Protein AF-A0A0H2R3A0-F1 (afdb_monomer)

InterPro domains:
  IPR054722 Retrovirus-related Pol polyprotein from transposon TNT 1-94-like, beta-barrel domain [PF22936] (223-299)

Foldseek 3Di:
DDPVLCVQCPPPPDPVVSVVSVCVVPQVLFLLQLLVLVCLLVVDDDDPPDDPVVSVVSNVVSVVSNVSSHDPPDDPVNVVQSVLLSVVLVVDDCVVCVVVSVVQSPDRDRGPVVVVVSVVVVVVVPFDQAPPPRHGDDHVVPDPVNVVVVVVVVVVVVVVVVVVVVPPDDDDDDDDDDDDDDDDDDDDDDDDDDDDDDPDDVDFDDPPQLPAPPDPDPLDLDEDEDQSGPFKEDQDQVQFPAFDQDPVRDTGGDAFWGKGWDFDQDPVRDTDDIDIRGTYGHDNSGSYIYDHPNCCVPPVVDDWDDDPPDIDD

Organism: NCBI:txid27342

pLDDT: mean 72.5, std 18.59, range [26.56, 98.06]

Nearest PDB structures (foldseek):
  6def-assembly3_C  TM=5.387E-01  e=7.368E+00  Thermochaetoides thermophila DSM 1495

Solvent-accessible surface area (backbone atoms only — not comparable to full-atom values): 19379 Å² total; per-residue (Å²): 134,60,82,82,54,52,75,81,47,65,89,60,86,47,72,63,62,44,48,55,51,50,44,59,72,73,55,62,59,36,50,45,50,33,51,52,30,48,51,54,47,75,62,65,71,89,58,93,92,56,53,73,68,57,50,52,53,52,51,53,53,30,50,52,49,33,59,68,25,46,58,96,84,69,47,72,68,54,51,54,35,45,52,51,41,50,50,53,58,64,69,46,55,62,91,84,34,46,70,58,47,52,56,60,52,68,39,82,70,73,45,50,66,63,49,51,54,49,50,53,51,50,56,61,71,66,48,54,58,10,86,81,75,73,46,67,84,41,52,53,92,72,31,64,71,54,54,53,51,50,52,51,49,54,52,53,52,53,52,55,55,53,58,57,68,69,74,71,81,80,85,86,89,90,87,90,82,83,90,84,83,88,79,83,88,78,91,79,90,78,87,83,87,82,89,77,93,68,86,78,70,88,74,83,53,72,72,80,52,66,58,79,69,100,58,97,64,77,74,55,95,57,67,43,82,28,75,72,23,69,47,32,35,31,43,62,64,89,52,42,73,49,72,44,72,44,97,87,70,47,72,47,54,70,82,52,62,37,38,31,76,43,71,47,69,39,99,85,73,44,77,45,76,75,42,74,47,72,61,25,33,61,38,76,82,41,59,50,27,36,34,20,48,44,33,37,43,72,74,67,73,43,70,75,47,79,54,96,94,48,76,48,109

Mean predicted aligned error: 21.19 Å

Secondary structure (DSSP, 8-state):
--TTTHHHHTT---HHHHHHHHHHHH----HHHHHHHHHHHHT----TT--HHHHHHHHHHHHHHHHHHS-TT--HHHHHHHHHHHHHHHHS-HHHHHHHHHHHHT-S---HHHHHHHHHHHHHHTSPBPTTT--B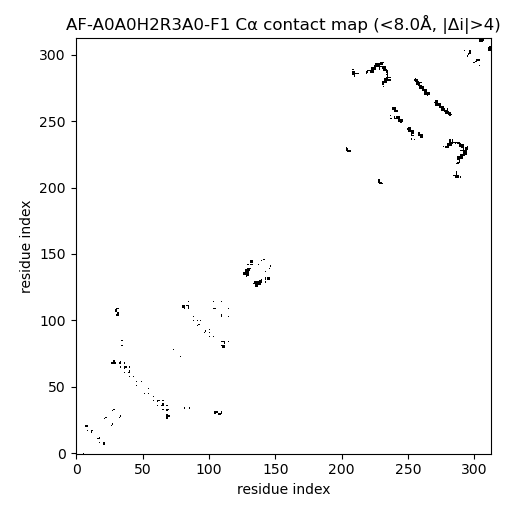SS-GGG-HHHHHHHHHHHHHHHHHHHHHHHS----------------------------------------GGGSPPSS-----S-EEEESS-SS-EES-GGGBS-EEE-TTS-EEE-SSEEEEEE-PBPTTS-B---EEEEEEEE-TT-SSEEEEHHHHHHHT----EEETTEEE-

Sequence (313 aa):
MEQSQRGLVSGMGDPKAVWDTLEAHHEQKVPATCFASYEKLLGIQKRDDESLPALALRVEAALCSVKNACPSSFTLEQLHSDLACMALIRALPAKDYSSFRSLLLMKEEITLAALTDALFLEEQNRKPICAFCDISGHSEANCFKRQSASAQAKAKTAEYAGKKRSRGKGKQKANAAVEASSSSASASSTSDSKPSTTTANRAEFAGHASSPPLSPLPTGSDWIADTGATIHMTPHLHWFRTPIRLADSSIIYSAGVGDVEFEPVRRNGQPGRRLVFQRVLHVPDLCSNLFSVLFLTKNKGFDVHIFGDFMQF

Structure (mmCIF, N/CA/C/O backbone):
data_AF-A0A0H2R3A0-F1
#
_entry.id   AF-A0A0H2R3A0-F1
#
loop_
_atom_site.group_PDB
_atom_site.id
_atom_site.type_symbol
_atom_site.label_atom_id
_atom_site.label_alt_id
_atom_site.label_comp_id
_atom_site.label_asym_id
_atom_site.label_entity_id
_atom_site.label_seq_id
_atom_site.pdbx_PDB_ins_code
_atom_site.Cartn_x
_atom_site.Cartn_y
_atom_site.Cartn_z
_atom_site.occupancy
_atom_site.B_iso_or_equiv
_atom_site.auth_seq_id
_atom_site.auth_comp_id
_atom_site.auth_asym_id
_atom_site.auth_atom_id
_atom_site.pdbx_PDB_model_num
ATOM 1 N N . MET A 1 1 ? 6.086 9.955 -33.485 1.00 51.28 1 MET A N 1
ATOM 2 C CA . MET A 1 1 ? 5.990 10.757 -32.250 1.00 51.28 1 MET A CA 1
ATOM 3 C C . MET A 1 1 ? 4.509 10.955 -31.968 1.00 51.28 1 MET A C 1
ATOM 5 O O . MET A 1 1 ? 3.829 11.540 -32.811 1.00 51.28 1 MET A O 1
ATOM 9 N N . GLU A 1 2 ? 4.000 10.355 -30.891 1.00 48.53 2 GLU A N 1
ATOM 10 C CA . GLU A 1 2 ? 2.578 10.434 -30.522 1.00 48.53 2 GLU A CA 1
ATOM 11 C C . GLU A 1 2 ? 2.161 11.889 -30.245 1.00 48.53 2 GLU A C 1
ATOM 13 O O . GLU A 1 2 ? 2.976 12.718 -29.837 1.00 48.53 2 GLU A O 1
ATOM 18 N N . GLN A 1 3 ? 0.886 12.224 -30.474 1.00 54.31 3 GLN A N 1
ATOM 19 C CA . GLN A 1 3 ? 0.352 13.581 -30.267 1.00 54.31 3 GLN A CA 1
ATOM 20 C C . GLN A 1 3 ? 0.514 14.084 -28.820 1.00 54.31 3 GLN A C 1
ATOM 22 O O . GLN A 1 3 ? 0.657 15.287 -28.620 1.00 54.31 3 GLN A O 1
ATOM 27 N N . SER A 1 4 ? 0.567 13.177 -27.839 1.00 55.59 4 SER A N 1
ATOM 28 C CA . SER A 1 4 ? 0.799 13.461 -26.414 1.00 55.59 4 SER A CA 1
ATOM 29 C C . SER A 1 4 ? 2.212 13.973 -26.104 1.00 55.59 4 SER A C 1
ATOM 31 O O . SER A 1 4 ? 2.393 14.732 -25.158 1.00 55.59 4 SER A O 1
ATOM 33 N N . GLN A 1 5 ? 3.213 13.612 -26.914 1.00 58.19 5 GLN A N 1
ATOM 34 C CA . GLN A 1 5 ? 4.624 13.948 -26.679 1.00 58.19 5 GLN A CA 1
ATOM 35 C C . GLN A 1 5 ? 5.033 15.277 -27.327 1.00 58.19 5 GLN A C 1
ATOM 37 O O . GLN A 1 5 ? 6.017 15.888 -26.920 1.00 58.19 5 GLN A O 1
ATOM 42 N N . ARG A 1 6 ? 4.265 15.771 -28.310 1.00 60.72 6 ARG A N 1
ATOM 43 C CA . ARG A 1 6 ? 4.584 17.020 -29.026 1.00 60.72 6 ARG A CA 1
ATOM 44 C C . ARG A 1 6 ? 4.573 18.255 -28.125 1.00 60.72 6 ARG A C 1
ATOM 46 O O . ARG A 1 6 ? 5.328 19.180 -28.390 1.00 60.72 6 ARG A O 1
ATOM 53 N N . GLY A 1 7 ? 3.756 18.265 -27.070 1.00 68.25 7 GLY A N 1
ATOM 54 C CA . GLY A 1 7 ? 3.708 19.371 -26.108 1.00 68.25 7 GLY A CA 1
ATOM 55 C C . GLY A 1 7 ? 4.961 19.485 -25.232 1.00 68.25 7 GLY A C 1
ATOM 56 O O . GLY A 1 7 ? 5.331 20.592 -24.863 1.00 68.25 7 GLY A O 1
ATOM 57 N N . LEU A 1 8 ? 5.637 18.364 -24.951 1.00 60.41 8 LEU A N 1
ATOM 58 C CA . LEU A 1 8 ? 6.814 18.299 -24.071 1.00 60.41 8 LEU A CA 1
ATOM 59 C C . LEU A 1 8 ? 8.097 18.838 -24.714 1.00 60.41 8 LEU A C 1
ATOM 61 O O . LEU A 1 8 ? 8.992 19.281 -24.008 1.00 60.41 8 LEU A O 1
ATOM 65 N N . VAL A 1 9 ? 8.185 18.800 -26.044 1.00 70.50 9 VAL A N 1
ATOM 66 C CA . VAL A 1 9 ? 9.405 19.125 -26.810 1.00 70.50 9 VAL A CA 1
ATOM 67 C C . VAL A 1 9 ? 9.201 20.258 -27.824 1.00 70.50 9 VAL A C 1
ATOM 69 O O . VAL A 1 9 ? 10.089 20.571 -28.618 1.00 70.50 9 VAL A O 1
ATOM 72 N N . SER A 1 10 ? 8.036 20.916 -27.799 1.00 65.88 10 SER A N 1
ATOM 73 C CA . SER A 1 10 ? 7.717 22.027 -28.702 1.00 65.88 10 SER A CA 1
ATOM 74 C C . SER A 1 10 ? 8.591 23.252 -28.413 1.00 65.88 10 SER A C 1
ATOM 76 O O . SER A 1 10 ? 8.549 23.807 -27.320 1.00 65.88 10 SER A O 1
ATOM 78 N N . GLY A 1 11 ? 9.340 23.711 -29.420 1.00 72.06 11 GLY A N 1
ATOM 79 C CA . GLY A 1 11 ? 10.224 24.880 -29.319 1.00 72.06 11 GLY A CA 1
ATOM 80 C C . GLY A 1 11 ? 11.669 24.560 -28.922 1.00 72.06 11 GLY A C 1
ATOM 81 O O . GLY A 1 11 ? 12.489 25.473 -28.843 1.00 72.06 11 GLY A O 1
ATOM 82 N N . MET A 1 12 ? 12.008 23.284 -28.718 1.00 76.50 12 MET A N 1
ATOM 83 C CA . MET A 1 12 ? 13.377 22.850 -28.442 1.00 76.50 12 MET A CA 1
ATOM 84 C C . MET A 1 12 ? 14.126 22.612 -29.760 1.00 76.50 12 MET A C 1
ATOM 86 O O . MET A 1 12 ? 13.790 21.710 -30.523 1.00 76.50 12 MET A O 1
ATOM 90 N N . GLY A 1 13 ? 15.118 23.457 -30.053 1.00 73.88 13 GLY A N 1
ATOM 91 C CA . GLY A 1 13 ? 15.924 23.367 -31.279 1.00 73.88 13 GLY A CA 1
ATOM 92 C C . GLY A 1 13 ? 17.123 22.417 -31.187 1.00 73.88 13 GLY A C 1
ATOM 93 O O . GLY A 1 13 ? 17.680 22.051 -32.217 1.00 73.88 13 GLY A O 1
ATOM 94 N N . ASP A 1 14 ? 17.517 22.022 -29.973 1.00 86.06 14 ASP A N 1
ATOM 95 C CA . ASP A 1 14 ? 18.630 21.101 -29.734 1.00 86.06 14 ASP A CA 1
ATOM 96 C C . ASP A 1 14 ? 18.128 19.645 -29.633 1.00 86.06 14 ASP A C 1
ATOM 98 O O . ASP A 1 14 ? 17.380 19.323 -28.702 1.00 86.06 14 ASP A O 1
ATOM 102 N N . PRO A 1 15 ? 18.543 18.744 -30.548 1.00 83.25 15 PRO A N 1
ATOM 103 C CA . PRO A 1 15 ? 18.174 17.331 -30.509 1.00 83.25 15 PRO A CA 1
ATOM 104 C C . PRO A 1 15 ? 18.568 16.621 -29.211 1.00 83.25 15 PRO A C 1
ATOM 106 O O . PRO A 1 15 ? 17.866 15.699 -28.794 1.00 83.25 15 PRO A O 1
ATOM 109 N N . LYS A 1 16 ? 19.663 17.042 -28.562 1.00 82.38 16 LYS A N 1
ATOM 110 C CA . LYS A 1 16 ? 20.087 16.451 -27.290 1.00 82.38 16 LYS A CA 1
ATOM 111 C C . LYS A 1 16 ? 19.125 16.832 -26.168 1.00 82.38 16 LYS A C 1
ATOM 113 O O . LYS A 1 16 ? 18.613 15.948 -25.496 1.00 82.38 16 LYS A O 1
ATOM 118 N N . ALA A 1 17 ? 18.786 18.113 -26.041 1.00 81.81 17 ALA A N 1
ATOM 119 C CA . ALA A 1 17 ? 17.804 18.571 -25.060 1.00 81.81 17 ALA A CA 1
ATOM 120 C C . ALA A 1 17 ? 16.411 17.929 -25.253 1.00 81.81 17 ALA A C 1
ATOM 122 O O . ALA A 1 17 ? 15.725 17.628 -24.273 1.00 81.81 17 ALA A O 1
ATOM 123 N N . VAL A 1 18 ? 15.998 17.685 -26.504 1.00 84.38 18 VAL A N 1
ATOM 124 C CA . VAL A 1 18 ? 14.769 16.933 -26.826 1.00 84.38 18 VAL A CA 1
ATOM 125 C C . VAL A 1 18 ? 14.840 15.512 -26.268 1.00 84.38 18 VAL A C 1
ATOM 127 O O . VAL A 1 18 ? 13.887 15.052 -25.639 1.00 84.38 18 VAL A O 1
ATOM 130 N N . TRP A 1 19 ? 15.963 14.824 -26.482 1.00 81.31 19 TRP A N 1
ATOM 131 C CA . TRP A 1 19 ? 16.165 13.469 -25.980 1.00 81.31 19 TRP A CA 1
ATOM 132 C C . TRP A 1 19 ? 16.231 13.423 -24.451 1.00 81.31 19 TRP A C 1
ATOM 134 O O . TRP A 1 19 ? 15.501 12.641 -23.854 1.00 81.31 19 TRP A O 1
ATOM 144 N N . ASP A 1 20 ? 16.995 14.317 -23.821 1.00 80.38 20 ASP A N 1
ATOM 145 C CA . ASP A 1 20 ? 17.126 14.399 -22.361 1.00 80.38 20 ASP A CA 1
ATOM 146 C C . ASP A 1 20 ? 15.759 14.643 -21.685 1.00 80.38 20 ASP A C 1
ATOM 148 O O . ASP A 1 20 ? 15.453 14.065 -20.643 1.00 80.38 20 ASP A O 1
ATOM 152 N N . THR A 1 21 ? 14.893 15.455 -22.304 1.00 81.19 21 THR A N 1
ATOM 153 C CA . THR A 1 21 ? 13.534 15.734 -21.799 1.00 81.19 21 THR A CA 1
ATOM 154 C C . THR A 1 21 ? 12.610 14.529 -21.941 1.00 81.19 21 THR A C 1
ATOM 156 O O . THR A 1 21 ? 11.825 14.232 -21.039 1.00 81.19 21 THR A O 1
ATOM 159 N N . LEU A 1 22 ? 12.694 13.818 -23.068 1.00 79.56 22 LEU A N 1
ATOM 160 C CA . LEU A 1 22 ? 11.928 12.592 -23.280 1.00 79.56 22 LEU A CA 1
ATOM 161 C C . LEU A 1 22 ? 12.402 11.473 -22.347 1.00 79.56 22 LEU A C 1
ATOM 163 O O . LEU A 1 22 ? 11.559 10.790 -21.771 1.00 79.56 22 LEU A O 1
ATOM 167 N N . GLU A 1 23 ? 13.713 11.318 -22.155 1.00 74.75 23 GLU A N 1
ATOM 168 C CA . GLU A 1 23 ? 14.302 10.367 -21.208 1.00 74.75 23 GLU A CA 1
ATOM 169 C C . GLU A 1 23 ? 13.845 10.686 -19.780 1.00 74.75 23 GLU A C 1
ATOM 171 O O . GLU A 1 23 ? 13.293 9.817 -19.114 1.00 74.75 23 GLU A O 1
ATOM 176 N N . ALA A 1 24 ? 13.943 11.940 -19.330 1.00 73.00 24 ALA A N 1
ATOM 177 C CA . ALA A 1 24 ? 13.491 12.335 -17.994 1.00 73.00 24 ALA A CA 1
ATOM 178 C C . ALA A 1 24 ? 11.982 12.111 -17.768 1.00 73.00 24 ALA A C 1
ATOM 180 O O . ALA A 1 24 ? 11.559 11.771 -16.662 1.00 73.00 24 ALA A O 1
ATOM 181 N N . HIS A 1 25 ? 11.161 12.300 -18.805 1.00 70.69 25 HIS A N 1
ATOM 182 C CA . HIS A 1 25 ? 9.713 12.117 -18.717 1.00 70.69 25 HIS A CA 1
ATOM 183 C C . HIS A 1 25 ? 9.291 10.639 -18.755 1.00 70.69 25 HIS A C 1
ATOM 185 O O . HIS A 1 25 ? 8.352 10.250 -18.060 1.00 70.69 25 HIS A O 1
ATOM 191 N N . HIS A 1 26 ? 9.952 9.813 -19.571 1.00 68.88 26 HIS A N 1
ATOM 192 C CA . HIS A 1 26 ? 9.559 8.418 -19.799 1.00 68.88 26 HIS A CA 1
ATOM 193 C C . HIS A 1 26 ? 10.339 7.401 -18.958 1.00 68.88 26 HIS A C 1
ATOM 195 O O . HIS A 1 26 ? 9.784 6.364 -18.599 1.00 68.88 26 HIS A O 1
ATOM 201 N N . GLU A 1 27 ? 11.588 7.692 -18.606 1.00 66.25 27 GLU A N 1
ATOM 202 C CA . GLU A 1 27 ? 12.447 6.854 -17.771 1.00 66.25 27 GLU A CA 1
ATOM 203 C C . GLU A 1 27 ? 12.648 7.513 -16.406 1.00 66.25 27 GLU A C 1
ATOM 205 O O . GLU A 1 27 ? 13.730 7.982 -16.050 1.00 66.25 27 GLU A O 1
ATOM 210 N N . GLN A 1 28 ? 11.586 7.526 -15.596 1.00 62.69 28 GLN A N 1
ATOM 211 C CA . GLN A 1 28 ? 11.714 7.879 -14.186 1.00 62.69 28 GLN A CA 1
ATOM 212 C C . GLN A 1 28 ? 12.586 6.825 -13.485 1.00 62.69 28 GLN A C 1
ATOM 214 O O . GLN A 1 28 ? 12.108 5.759 -13.078 1.00 62.69 28 GLN A O 1
ATOM 219 N N . LYS A 1 29 ? 13.881 7.136 -13.339 1.00 68.81 29 LYS A N 1
ATOM 220 C CA . LYS A 1 29 ? 14.887 6.383 -12.566 1.00 68.81 29 LYS A CA 1
ATOM 221 C C . LYS A 1 29 ? 14.641 6.557 -11.060 1.00 68.81 29 LYS A C 1
ATOM 223 O O . LYS A 1 29 ? 15.515 6.983 -10.311 1.00 68.81 29 LYS A O 1
ATOM 228 N N . VAL A 1 30 ? 13.405 6.291 -10.632 1.00 67.31 30 VAL A N 1
ATOM 229 C CA . VAL A 1 30 ? 12.970 6.358 -9.233 1.00 67.31 30 VAL A CA 1
ATOM 230 C C . VAL A 1 30 ? 13.261 5.035 -8.517 1.00 67.31 30 VAL A C 1
ATOM 232 O O . VAL A 1 30 ? 13.251 3.974 -9.155 1.00 67.31 30 VAL A O 1
ATOM 235 N N . PRO A 1 31 ? 13.467 5.049 -7.188 1.00 66.12 31 PRO A N 1
ATOM 236 C CA . PRO A 1 31 ? 13.788 3.845 -6.417 1.00 66.12 31 PRO A CA 1
ATOM 237 C C . PRO A 1 31 ? 12.775 2.705 -6.585 1.00 66.12 31 PRO A C 1
ATOM 239 O O . PRO A 1 31 ? 13.158 1.538 -6.601 1.00 66.12 31 PRO A O 1
ATOM 242 N N . ALA A 1 32 ? 11.494 3.026 -6.790 1.00 69.00 32 ALA A N 1
ATOM 243 C CA . ALA A 1 32 ? 10.449 2.044 -7.077 1.00 69.00 32 ALA A CA 1
ATOM 244 C C . ALA A 1 32 ? 10.711 1.254 -8.376 1.00 69.00 32 ALA A C 1
ATOM 246 O O . ALA A 1 32 ? 10.557 0.032 -8.410 1.00 69.00 32 ALA A O 1
ATOM 247 N N . THR A 1 33 ? 11.163 1.935 -9.433 1.00 75.38 33 THR A N 1
ATOM 248 C CA . THR A 1 33 ? 11.523 1.324 -10.723 1.00 75.38 33 THR A CA 1
ATOM 249 C C . THR A 1 33 ? 12.770 0.448 -10.587 1.00 75.38 33 THR A C 1
ATOM 251 O O . THR A 1 33 ? 12.827 -0.654 -11.144 1.00 75.38 33 THR A O 1
ATOM 254 N N . CYS A 1 34 ? 13.750 0.901 -9.799 1.00 77.56 34 CYS A N 1
ATOM 255 C CA . CYS A 1 34 ? 14.949 0.130 -9.463 1.00 77.56 34 CYS A CA 1
ATOM 256 C C . CYS A 1 34 ? 14.579 -1.161 -8.708 1.00 77.56 34 CYS A C 1
ATOM 258 O O . CYS A 1 34 ? 14.939 -2.266 -9.125 1.00 77.56 34 CYS A O 1
ATOM 260 N N . PHE A 1 35 ? 13.749 -1.042 -7.666 1.00 78.69 35 PHE A N 1
ATOM 261 C CA . PHE A 1 35 ? 13.235 -2.165 -6.881 1.00 78.69 35 PHE A CA 1
ATOM 262 C C . PHE A 1 35 ? 12.503 -3.189 -7.755 1.00 78.69 35 PHE A C 1
ATOM 264 O O . PHE A 1 35 ? 12.790 -4.385 -7.677 1.00 78.69 35 PHE A O 1
ATOM 271 N N . ALA A 1 36 ? 11.583 -2.734 -8.613 1.00 81.88 36 ALA A N 1
ATOM 272 C CA . ALA A 1 36 ? 10.828 -3.604 -9.513 1.00 81.88 36 ALA A CA 1
ATOM 273 C C . ALA A 1 36 ? 11.746 -4.353 -10.495 1.00 81.88 36 ALA A C 1
ATOM 275 O O . ALA A 1 36 ? 11.525 -5.530 -10.792 1.00 81.88 36 ALA A O 1
ATOM 276 N N . SER A 1 37 ? 12.813 -3.698 -10.962 1.00 87.12 37 SER A N 1
ATOM 277 C CA . SER A 1 37 ? 13.802 -4.302 -11.860 1.00 87.12 37 SER A CA 1
ATOM 278 C C . SER A 1 37 ? 14.598 -5.409 -11.166 1.00 87.12 37 SER A C 1
ATOM 280 O O . SER A 1 37 ? 14.743 -6.501 -11.722 1.00 87.12 37 SER A O 1
ATOM 282 N N . TYR A 1 38 ? 15.044 -5.184 -9.927 1.00 87.25 38 TYR A N 1
ATOM 283 C CA . TYR A 1 38 ? 15.691 -6.224 -9.124 1.00 87.25 38 TYR A CA 1
ATOM 284 C C . TYR A 1 38 ? 14.732 -7.357 -8.744 1.00 87.25 38 TYR A C 1
ATOM 286 O O . TYR A 1 38 ? 15.115 -8.525 -8.773 1.00 87.25 38 TYR A O 1
ATOM 294 N N . GLU A 1 39 ? 13.479 -7.048 -8.402 1.00 85.62 39 GLU A N 1
ATOM 295 C CA . GLU A 1 39 ? 12.446 -8.052 -8.140 1.00 85.62 39 GLU A CA 1
ATOM 296 C C . GLU A 1 39 ? 12.219 -8.951 -9.352 1.00 85.62 39 GLU A C 1
ATOM 298 O O . GLU A 1 39 ? 12.192 -10.173 -9.193 1.00 85.62 39 GLU A O 1
ATOM 303 N N . LYS A 1 40 ? 12.140 -8.368 -10.550 1.00 90.31 40 LYS A N 1
ATOM 304 C CA . LYS A 1 40 ? 12.034 -9.115 -11.800 1.00 90.31 40 LYS A CA 1
ATOM 305 C C . LYS A 1 40 ? 13.268 -9.978 -12.049 1.00 90.31 40 LYS A C 1
ATOM 307 O O . LYS A 1 40 ? 13.100 -11.146 -12.372 1.00 90.31 40 LYS A O 1
ATOM 312 N N . LEU A 1 41 ? 14.477 -9.431 -11.891 1.00 93.06 41 LEU A N 1
ATOM 313 C CA . LEU A 1 41 ? 15.735 -10.159 -12.101 1.00 93.06 41 LEU A CA 1
ATOM 314 C C . LEU A 1 41 ? 15.851 -11.368 -11.164 1.00 93.06 41 LEU A C 1
ATOM 316 O O . LEU A 1 41 ? 16.049 -12.490 -11.623 1.00 93.06 41 LEU A O 1
ATOM 320 N N . LEU A 1 42 ? 15.697 -11.143 -9.859 1.00 90.56 42 LEU A N 1
ATOM 321 C CA . LEU A 1 42 ? 15.856 -12.178 -8.833 1.00 90.56 42 LEU A CA 1
ATOM 322 C C . LEU A 1 42 ? 14.676 -13.160 -8.791 1.00 90.56 42 LEU A C 1
ATOM 324 O O . LEU A 1 42 ? 14.808 -14.254 -8.250 1.00 90.56 42 LEU A O 1
ATOM 328 N N . GLY A 1 43 ? 13.531 -12.782 -9.362 1.00 91.56 43 GLY A N 1
ATOM 329 C CA . GLY A 1 43 ? 12.359 -13.641 -9.513 1.00 91.56 43 GLY A CA 1
ATOM 330 C C . GLY A 1 43 ? 12.392 -14.548 -10.747 1.00 91.56 43 GLY A C 1
ATOM 331 O O . GLY A 1 43 ? 11.468 -15.340 -10.930 1.00 91.56 43 GLY A O 1
ATOM 332 N N . ILE A 1 44 ? 13.410 -14.449 -11.613 1.00 95.62 44 ILE A N 1
ATOM 333 C CA . ILE A 1 44 ? 13.505 -15.307 -12.799 1.00 95.62 44 ILE A CA 1
ATOM 334 C C . ILE A 1 44 ? 13.677 -16.768 -12.377 1.00 95.62 44 ILE A C 1
ATOM 336 O O . ILE A 1 44 ? 14.660 -17.147 -11.747 1.00 95.62 44 ILE A O 1
ATOM 340 N N . GLN A 1 45 ? 12.741 -17.602 -12.823 1.00 96.75 45 GLN A N 1
ATOM 341 C CA . GLN A 1 45 ? 12.846 -19.056 -12.779 1.00 96.75 45 GLN A CA 1
ATOM 342 C C . GLN A 1 45 ? 12.879 -19.627 -14.197 1.00 96.75 45 GLN A C 1
ATOM 344 O O . GLN A 1 45 ? 12.454 -18.964 -15.159 1.00 96.75 45 GLN A O 1
ATOM 349 N N . LYS A 1 46 ? 13.422 -20.846 -14.328 1.00 96.62 46 LYS A N 1
ATOM 350 C CA . LYS A 1 46 ? 13.403 -21.560 -15.602 1.00 96.62 46 LYS A CA 1
ATOM 351 C C . LYS A 1 46 ? 11.960 -21.959 -15.933 1.00 96.62 46 LYS A C 1
ATOM 353 O O . LYS A 1 46 ? 11.277 -22.513 -15.080 1.00 96.62 46 LYS A O 1
ATOM 358 N N . ARG A 1 47 ? 11.514 -21.697 -17.158 1.00 96.00 47 ARG A N 1
ATOM 359 C CA . ARG A 1 47 ? 10.217 -22.146 -17.692 1.00 96.00 47 ARG A CA 1
ATOM 360 C C . ARG A 1 47 ? 10.307 -23.577 -18.224 1.00 96.00 47 ARG A C 1
ATOM 362 O O . ARG A 1 47 ? 11.395 -24.047 -18.571 1.00 96.00 47 ARG A O 1
ATOM 369 N N . ASP A 1 48 ? 9.180 -24.268 -18.326 1.00 96.25 48 ASP A N 1
ATOM 370 C CA . ASP A 1 48 ? 9.151 -25.646 -18.836 1.00 96.25 48 ASP A CA 1
ATOM 371 C C . ASP A 1 48 ? 9.471 -25.713 -20.338 1.00 96.25 48 ASP A C 1
ATOM 373 O O . ASP A 1 48 ? 10.170 -26.620 -20.788 1.00 96.25 48 ASP A O 1
ATOM 377 N N . ASP A 1 49 ? 9.037 -24.705 -21.095 1.00 96.38 49 ASP A N 1
ATOM 378 C CA . ASP A 1 49 ? 9.115 -24.606 -22.555 1.00 96.38 49 ASP A CA 1
ATOM 379 C C . ASP A 1 49 ? 10.395 -23.935 -23.085 1.00 96.38 49 ASP A C 1
ATOM 381 O O . ASP A 1 49 ? 10.553 -23.760 -24.292 1.00 96.38 49 ASP A O 1
ATOM 385 N N . GLU A 1 50 ? 11.335 -23.567 -22.210 1.00 97.19 50 GLU A N 1
ATOM 386 C CA . GLU A 1 50 ? 12.546 -22.849 -22.613 1.00 97.19 50 GLU A CA 1
ATOM 387 C C . GLU A 1 50 ? 13.835 -23.672 -22.493 1.00 97.19 50 GLU A C 1
ATOM 389 O O . GLU A 1 50 ? 13.996 -24.546 -21.631 1.00 97.19 50 GLU A O 1
ATOM 394 N N . SER A 1 51 ? 14.811 -23.309 -23.324 1.00 98.06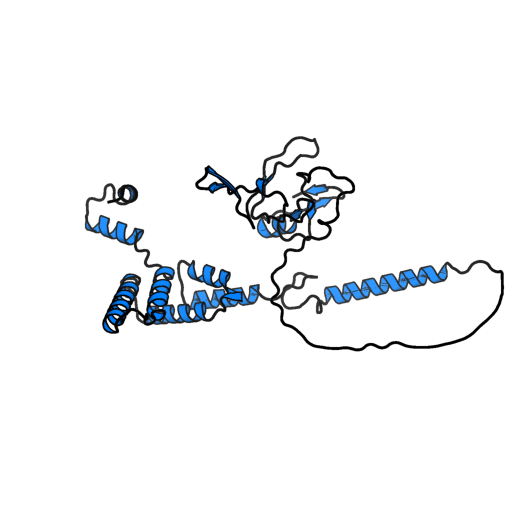 51 SER A N 1
ATOM 395 C CA . SER A 1 51 ? 16.172 -23.835 -23.266 1.00 98.06 51 SER A CA 1
ATOM 396 C C . SER A 1 51 ? 17.040 -23.073 -22.253 1.00 98.06 51 SER A C 1
ATOM 398 O O . SER A 1 51 ? 16.762 -21.925 -21.902 1.00 98.06 51 SER A O 1
ATOM 400 N N . LEU A 1 52 ? 18.134 -23.692 -21.795 1.00 97.94 52 LEU A N 1
ATOM 401 C CA . LEU A 1 52 ? 19.099 -23.033 -20.901 1.00 97.94 52 LEU A CA 1
ATOM 402 C C . LEU A 1 52 ? 19.745 -21.774 -21.522 1.00 97.94 52 LEU A C 1
ATOM 404 O O . LEU A 1 52 ? 19.857 -20.773 -20.815 1.00 97.94 52 LEU A O 1
ATOM 408 N N . PRO A 1 53 ? 20.109 -21.745 -22.822 1.00 97.94 53 PRO A N 1
ATOM 409 C CA . PRO A 1 53 ? 20.574 -20.512 -23.460 1.00 97.94 53 PRO A CA 1
ATOM 410 C C . PRO A 1 53 ? 19.508 -19.409 -23.496 1.00 97.94 53 PRO A C 1
ATOM 412 O O . PRO A 1 53 ? 19.826 -18.243 -23.278 1.00 97.94 53 PRO A O 1
ATOM 415 N N . ALA A 1 54 ? 18.235 -19.760 -23.719 1.00 97.44 54 ALA A N 1
ATOM 416 C CA . ALA A 1 54 ? 17.147 -18.784 -23.684 1.00 97.44 54 ALA A CA 1
ATOM 417 C C . ALA A 1 54 ? 16.969 -18.184 -22.278 1.00 97.44 54 ALA A C 1
ATOM 419 O O . ALA A 1 54 ? 16.787 -16.974 -22.147 1.00 97.44 54 ALA A O 1
ATOM 420 N N . LEU A 1 55 ? 17.090 -19.003 -21.225 1.00 97.62 55 LEU A N 1
ATOM 421 C CA . LEU A 1 55 ? 17.120 -18.526 -19.841 1.00 97.62 55 LEU A CA 1
ATOM 422 C C . LEU A 1 55 ? 18.269 -17.530 -19.610 1.00 97.62 55 LEU A C 1
ATOM 424 O O . LEU A 1 55 ? 18.025 -16.461 -19.051 1.00 97.62 55 LEU A O 1
ATOM 428 N N . ALA A 1 56 ? 19.491 -17.845 -20.059 1.00 97.50 56 ALA A N 1
ATOM 429 C CA . ALA A 1 56 ? 20.648 -16.957 -19.910 1.00 97.50 56 ALA A CA 1
ATOM 430 C C . ALA A 1 56 ? 20.401 -15.583 -20.556 1.00 97.50 56 ALA A C 1
ATOM 432 O O . ALA A 1 56 ? 20.562 -14.557 -19.896 1.00 97.50 56 ALA A O 1
ATOM 433 N N . LEU A 1 57 ? 19.877 -15.560 -21.787 1.00 97.06 57 LEU A N 1
ATOM 434 C CA . LEU A 1 57 ? 19.516 -14.318 -22.481 1.00 97.06 57 LEU A CA 1
ATOM 435 C C . LEU A 1 57 ? 18.444 -13.510 -21.732 1.00 97.06 57 LEU A C 1
ATOM 437 O O . LEU A 1 57 ? 18.512 -12.282 -21.685 1.00 97.06 57 LEU A O 1
ATOM 441 N N . ARG A 1 58 ? 17.456 -14.169 -21.107 1.00 96.81 58 ARG A N 1
ATOM 442 C CA . ARG A 1 58 ? 16.452 -13.467 -20.286 1.00 96.81 58 ARG A CA 1
ATOM 443 C C . ARG A 1 58 ? 17.062 -12.843 -19.034 1.00 96.81 58 ARG A C 1
ATOM 445 O O . ARG A 1 58 ? 16.645 -11.749 -18.653 1.00 96.81 58 ARG A O 1
ATOM 452 N N . VAL A 1 59 ? 18.011 -13.524 -18.393 1.00 97.25 59 VAL A N 1
ATOM 453 C CA . VAL A 1 59 ? 18.730 -12.994 -17.224 1.00 97.25 59 VAL A CA 1
ATOM 454 C C . VAL A 1 59 ? 19.592 -11.798 -17.627 1.00 97.25 59 VAL A C 1
ATOM 456 O O . VAL A 1 59 ? 19.528 -10.764 -16.967 1.00 97.25 59 VAL A O 1
ATOM 459 N N . GLU A 1 60 ? 20.324 -11.885 -18.738 1.00 96.19 60 GLU A N 1
ATOM 460 C CA . GLU A 1 60 ? 21.116 -10.769 -19.275 1.00 96.19 60 GLU A CA 1
ATOM 461 C C . GLU A 1 60 ? 20.241 -9.555 -19.612 1.00 96.19 60 GLU A C 1
ATOM 463 O O . GLU A 1 60 ? 20.549 -8.435 -19.203 1.00 96.19 60 GLU A O 1
ATOM 468 N N . ALA A 1 61 ? 19.102 -9.768 -20.277 1.00 94.62 61 ALA A N 1
ATOM 469 C CA . ALA A 1 61 ? 18.152 -8.700 -20.586 1.00 94.62 61 ALA A CA 1
ATOM 470 C C . ALA A 1 61 ? 17.572 -8.042 -19.318 1.00 94.62 61 ALA A C 1
ATOM 472 O O . ALA A 1 61 ? 17.427 -6.816 -19.251 1.00 94.62 61 ALA A O 1
ATOM 473 N N . ALA A 1 62 ? 17.263 -8.838 -18.289 1.00 94.38 62 ALA A N 1
ATOM 474 C CA . ALA A 1 62 ? 16.809 -8.319 -17.002 1.00 94.38 62 ALA A CA 1
ATOM 475 C C . ALA A 1 62 ? 17.913 -7.530 -16.281 1.00 94.38 62 ALA A C 1
ATOM 477 O O . ALA A 1 62 ? 17.634 -6.470 -15.723 1.00 94.38 62 ALA A O 1
ATOM 478 N N . LEU A 1 63 ? 19.167 -7.980 -16.354 1.00 92.25 63 LEU A N 1
ATOM 479 C CA . LEU A 1 63 ? 20.306 -7.258 -15.790 1.00 92.25 63 LEU A CA 1
ATOM 480 C C . LEU A 1 63 ? 20.550 -5.921 -16.506 1.00 92.25 63 LEU A C 1
ATOM 482 O O . LEU A 1 63 ? 20.814 -4.918 -15.847 1.00 92.25 63 LEU A O 1
ATOM 486 N N . CYS A 1 64 ? 20.422 -5.871 -17.833 1.00 90.19 64 CYS A N 1
ATOM 487 C CA . CYS A 1 64 ? 20.463 -4.610 -18.579 1.00 90.19 64 CYS A CA 1
ATOM 488 C C . CYS A 1 64 ? 19.345 -3.655 -18.140 1.00 90.19 64 CYS A C 1
ATOM 490 O O . CYS A 1 64 ? 19.589 -2.463 -17.985 1.00 90.19 64 CYS A O 1
ATOM 492 N N . SER A 1 65 ? 18.148 -4.177 -17.859 1.00 89.00 65 SER A N 1
ATOM 493 C CA . SER A 1 65 ? 17.037 -3.362 -17.348 1.00 89.00 65 SER A CA 1
ATOM 494 C C . SER A 1 65 ? 17.358 -2.750 -15.979 1.00 89.00 65 SER A C 1
ATOM 496 O O . SER A 1 65 ? 17.098 -1.571 -15.771 1.00 89.00 65 SER A O 1
ATOM 498 N N . VAL A 1 66 ? 17.979 -3.515 -15.069 1.00 87.31 66 VAL A N 1
ATOM 499 C CA . VAL A 1 66 ? 18.455 -2.996 -13.771 1.00 87.31 66 VAL A CA 1
ATOM 500 C C . VAL A 1 66 ? 19.470 -1.874 -13.975 1.00 87.31 66 VAL A C 1
ATOM 502 O O . VAL A 1 66 ? 19.320 -0.807 -13.393 1.00 87.31 66 VAL A O 1
ATOM 505 N N . LYS A 1 67 ? 20.467 -2.081 -14.844 1.00 84.69 67 LYS A N 1
ATOM 506 C CA . LYS A 1 67 ? 21.488 -1.063 -15.136 1.00 84.69 67 LYS A CA 1
ATOM 507 C C . LYS A 1 67 ? 20.880 0.233 -15.673 1.00 84.69 67 LYS A C 1
ATOM 509 O O . LYS A 1 67 ? 21.313 1.303 -15.267 1.00 84.69 67 LYS A O 1
ATOM 514 N N . ASN A 1 68 ? 19.872 0.134 -16.539 1.00 84.00 68 ASN A N 1
ATOM 515 C CA . ASN A 1 68 ? 19.188 1.299 -17.104 1.00 84.00 68 ASN A CA 1
ATOM 516 C C . ASN A 1 68 ? 18.298 2.018 -16.076 1.00 84.00 68 ASN A C 1
ATOM 518 O O . ASN A 1 68 ? 18.108 3.228 -16.171 1.00 84.00 68 ASN A O 1
ATOM 522 N N . ALA A 1 69 ? 17.764 1.289 -15.091 1.00 81.31 69 ALA A N 1
ATOM 523 C CA . ALA A 1 69 ? 16.961 1.858 -14.012 1.00 81.31 69 ALA A CA 1
ATOM 524 C C . ALA A 1 69 ? 17.805 2.595 -12.955 1.00 81.31 69 ALA A C 1
ATOM 526 O O . ALA A 1 69 ? 17.269 3.426 -12.221 1.00 81.31 69 ALA A O 1
ATOM 527 N N . CYS A 1 70 ? 19.107 2.308 -12.867 1.00 78.06 70 CYS A N 1
ATOM 528 C CA . CYS A 1 70 ? 20.019 2.997 -11.961 1.00 78.06 70 CYS A CA 1
ATOM 529 C C . CYS A 1 70 ? 20.433 4.381 -12.509 1.00 78.06 70 CYS A C 1
ATOM 531 O O . CYS A 1 70 ? 20.634 4.545 -13.716 1.00 78.06 70 CYS A O 1
ATOM 533 N N . PRO A 1 71 ? 20.616 5.392 -11.640 1.00 75.81 71 PRO A N 1
ATOM 534 C CA . PRO A 1 71 ? 21.162 6.685 -12.043 1.00 75.81 71 PRO A CA 1
ATOM 535 C C . PRO A 1 71 ? 22.621 6.564 -12.511 1.00 75.81 71 PRO A C 1
ATOM 537 O O . PRO A 1 71 ? 23.361 5.676 -12.095 1.00 75.81 71 PRO A O 1
ATOM 540 N N . SER A 1 72 ? 23.078 7.502 -13.342 1.00 75.12 72 SER A N 1
ATOM 541 C CA . SER A 1 72 ? 24.457 7.518 -13.860 1.00 75.12 72 SER A CA 1
ATOM 542 C C . SER A 1 72 ? 25.528 7.712 -12.775 1.00 75.12 72 SER A C 1
ATOM 544 O O . SER A 1 72 ? 26.681 7.346 -12.982 1.00 75.12 72 SER A O 1
ATOM 546 N N . SER A 1 73 ? 25.152 8.245 -11.609 1.00 77.75 73 SER A N 1
ATOM 547 C CA . SER A 1 73 ? 26.004 8.435 -10.428 1.00 77.75 73 SER A CA 1
ATOM 548 C C . SER A 1 73 ? 25.903 7.297 -9.398 1.00 77.75 73 SER A C 1
ATOM 550 O O . SER A 1 73 ? 26.203 7.508 -8.224 1.00 77.75 73 SER A O 1
ATOM 552 N N . PHE A 1 74 ? 25.421 6.115 -9.790 1.00 81.44 74 PHE A N 1
ATOM 553 C CA . PHE A 1 74 ? 25.188 4.995 -8.876 1.00 81.44 74 PHE A CA 1
ATOM 554 C C . PHE A 1 74 ? 26.495 4.435 -8.294 1.00 81.44 74 PHE A C 1
ATOM 556 O O . PHE A 1 74 ? 27.399 4.040 -9.033 1.00 81.44 74 PHE A O 1
ATOM 563 N N . THR A 1 75 ? 26.589 4.385 -6.963 1.00 87.25 75 THR A N 1
ATOM 564 C CA . THR A 1 75 ? 27.762 3.876 -6.235 1.00 87.25 75 THR A CA 1
ATOM 565 C C . THR A 1 75 ? 27.521 2.478 -5.668 1.00 87.25 75 THR A C 1
ATOM 567 O O . THR A 1 75 ? 26.390 1.991 -5.599 1.00 87.25 75 THR A O 1
ATOM 570 N N . LEU A 1 76 ? 28.594 1.819 -5.222 1.00 86.81 76 LEU A N 1
ATOM 571 C CA . LEU A 1 76 ? 28.497 0.519 -4.558 1.00 86.81 76 LEU A CA 1
ATOM 572 C C . LEU A 1 76 ? 27.741 0.616 -3.221 1.00 86.81 76 LEU A C 1
ATOM 574 O O . LEU A 1 76 ? 26.989 -0.286 -2.858 1.00 86.81 76 LEU A O 1
ATOM 578 N N . GLU A 1 77 ? 27.889 1.725 -2.500 1.00 86.19 77 GLU A N 1
ATOM 579 C CA . GLU A 1 77 ? 27.143 2.002 -1.272 1.00 86.19 77 GLU A CA 1
ATOM 580 C C . GLU A 1 77 ? 25.641 2.122 -1.545 1.00 86.19 77 GLU A C 1
ATOM 582 O O . GLU A 1 77 ? 24.837 1.583 -0.781 1.00 86.19 77 GLU A O 1
ATOM 587 N N . GLN A 1 78 ? 25.260 2.756 -2.660 1.00 82.00 78 GLN A N 1
ATOM 588 C CA . GLN A 1 78 ? 23.863 2.839 -3.079 1.00 82.00 78 GLN A CA 1
ATOM 589 C C . GLN A 1 78 ? 23.298 1.448 -3.391 1.00 82.00 78 GLN A C 1
ATOM 591 O O . GLN A 1 78 ? 22.196 1.131 -2.955 1.00 82.00 78 GLN A O 1
ATOM 596 N N . LEU A 1 79 ? 24.080 0.577 -4.042 1.00 84.62 79 LEU A N 1
ATOM 597 C CA . LEU A 1 79 ? 23.695 -0.819 -4.265 1.00 84.62 79 LEU A CA 1
ATOM 598 C C . LEU A 1 79 ? 23.423 -1.565 -2.954 1.00 84.62 79 LEU A C 1
ATOM 600 O O . LEU A 1 79 ? 22.406 -2.246 -2.830 1.00 84.62 79 LEU A O 1
ATOM 604 N N . HIS A 1 80 ? 24.319 -1.451 -1.972 1.00 86.81 80 HIS A N 1
ATOM 605 C CA . HIS A 1 80 ? 24.127 -2.095 -0.672 1.00 86.81 80 HIS A CA 1
ATOM 606 C C . HIS A 1 80 ? 22.891 -1.556 0.059 1.00 86.81 80 HIS A C 1
ATOM 608 O O . HIS A 1 80 ? 22.137 -2.341 0.638 1.00 86.81 80 HIS A O 1
ATOM 614 N N . SER A 1 81 ? 22.662 -0.239 0.003 1.00 85.19 81 SER A N 1
ATOM 615 C CA . SER A 1 81 ? 21.457 0.387 0.554 1.00 85.19 81 SER A CA 1
ATOM 616 C C . SER A 1 81 ? 20.195 -0.155 -0.118 1.00 85.19 81 SER A C 1
ATOM 618 O O . SER A 1 81 ? 19.294 -0.623 0.580 1.00 85.19 81 SER A O 1
ATOM 620 N N . ASP A 1 82 ? 20.142 -0.171 -1.451 1.00 82.88 82 ASP A N 1
ATOM 621 C CA . ASP A 1 82 ? 18.994 -0.660 -2.220 1.00 82.88 82 ASP A CA 1
ATOM 622 C C . ASP A 1 82 ? 18.696 -2.133 -1.897 1.00 82.88 82 ASP A C 1
ATOM 624 O O . ASP A 1 82 ? 17.550 -2.487 -1.611 1.00 82.88 82 ASP A O 1
ATOM 628 N N . LEU A 1 83 ? 19.723 -2.991 -1.848 1.00 86.38 83 LEU A N 1
ATOM 629 C CA . LEU A 1 83 ? 19.575 -4.405 -1.481 1.00 86.38 83 LEU A CA 1
ATOM 630 C C . LEU A 1 83 ? 19.040 -4.586 -0.053 1.00 86.38 83 LEU A C 1
ATOM 632 O O . LEU A 1 83 ? 18.165 -5.428 0.172 1.00 86.38 83 LEU A O 1
ATOM 636 N N . ALA A 1 84 ? 19.519 -3.796 0.912 1.00 88.88 84 ALA A N 1
ATOM 637 C CA . ALA A 1 84 ? 19.017 -3.833 2.284 1.00 88.88 84 ALA A CA 1
ATOM 638 C C . ALA A 1 84 ? 17.549 -3.383 2.359 1.00 88.88 84 ALA A C 1
ATOM 640 O O . ALA A 1 84 ? 16.726 -4.039 3.003 1.00 88.88 84 ALA A O 1
ATOM 641 N N . CYS A 1 85 ? 17.194 -2.317 1.639 1.00 88.00 85 CYS A N 1
ATOM 642 C CA . CYS A 1 85 ? 15.819 -1.834 1.528 1.00 88.00 85 CYS A CA 1
ATOM 643 C C . CYS A 1 85 ? 14.895 -2.895 0.914 1.00 88.00 85 CYS A C 1
ATOM 645 O O . CYS A 1 85 ? 13.804 -3.156 1.428 1.00 88.00 85 CYS A O 1
ATOM 647 N N . MET A 1 86 ? 15.359 -3.563 -0.144 1.00 86.88 86 MET A N 1
ATOM 648 C CA . MET A 1 86 ? 14.663 -4.680 -0.776 1.00 86.88 86 MET A CA 1
ATOM 649 C C . MET A 1 86 ? 14.404 -5.836 0.175 1.00 86.88 86 MET A C 1
ATOM 651 O O . MET A 1 86 ? 13.276 -6.335 0.252 1.00 86.88 86 MET A O 1
ATOM 655 N N . ALA A 1 87 ? 15.438 -6.254 0.900 1.00 89.44 87 ALA A N 1
ATOM 656 C CA . ALA A 1 87 ? 15.336 -7.326 1.874 1.00 89.44 87 ALA A CA 1
ATOM 657 C C . ALA A 1 87 ? 14.327 -6.976 2.978 1.00 89.44 87 ALA A C 1
ATOM 659 O O . ALA A 1 87 ? 13.466 -7.798 3.284 1.00 89.44 87 ALA A O 1
ATOM 660 N N . LEU A 1 88 ? 14.363 -5.748 3.509 1.00 91.44 88 LEU A N 1
ATOM 661 C CA . LEU A 1 88 ? 13.426 -5.282 4.537 1.00 91.44 88 LEU A CA 1
ATOM 662 C C . LEU A 1 88 ? 11.974 -5.287 4.050 1.00 91.44 88 LEU A C 1
ATOM 664 O O . LEU A 1 88 ? 11.113 -5.879 4.698 1.00 91.44 88 LEU A O 1
ATOM 668 N N . ILE A 1 89 ? 11.694 -4.681 2.892 1.00 89.44 89 ILE A N 1
ATOM 669 C CA . ILE A 1 89 ? 10.331 -4.621 2.338 1.00 89.44 89 ILE A CA 1
ATOM 670 C C . ILE A 1 89 ? 9.793 -6.034 2.064 1.00 89.44 89 ILE A C 1
ATOM 672 O O . ILE A 1 89 ? 8.609 -6.302 2.285 1.00 89.44 89 ILE A O 1
ATOM 676 N N . ARG A 1 90 ? 10.649 -6.959 1.610 1.00 87.81 90 ARG A N 1
ATOM 677 C CA . ARG A 1 90 ? 10.265 -8.358 1.376 1.00 87.81 90 ARG A CA 1
ATOM 678 C C . ARG A 1 90 ? 10.099 -9.181 2.646 1.00 87.81 90 ARG A C 1
ATOM 680 O O . ARG A 1 90 ? 9.252 -10.072 2.648 1.00 87.81 90 ARG A O 1
ATOM 687 N N . ALA A 1 91 ? 10.863 -8.887 3.694 1.00 91.69 91 ALA A N 1
ATOM 688 C CA . ALA A 1 91 ? 10.764 -9.565 4.983 1.00 91.69 91 ALA A CA 1
ATOM 689 C C . ALA A 1 91 ? 9.420 -9.302 5.682 1.00 91.69 91 ALA A C 1
ATOM 691 O O . ALA A 1 91 ? 8.993 -10.107 6.507 1.00 91.69 91 ALA A O 1
ATOM 692 N N . LEU A 1 92 ? 8.726 -8.215 5.329 1.00 91.81 92 LEU A N 1
ATOM 693 C CA . LEU A 1 92 ? 7.391 -7.914 5.837 1.00 91.81 92 LEU A CA 1
ATOM 694 C C . LEU A 1 92 ? 6.340 -8.900 5.286 1.00 91.81 92 LEU A C 1
ATOM 696 O O . LEU A 1 92 ? 6.121 -8.941 4.067 1.00 91.81 92 LEU A O 1
ATOM 700 N N . PRO A 1 93 ? 5.615 -9.646 6.144 1.00 91.75 93 PRO A N 1
ATOM 701 C CA . PRO A 1 93 ? 4.557 -10.553 5.706 1.00 91.75 93 PRO A CA 1
ATOM 702 C C . PRO A 1 93 ? 3.487 -9.832 4.879 1.00 91.75 93 PRO A C 1
ATOM 704 O O . PRO A 1 93 ? 2.844 -8.897 5.353 1.00 91.75 93 PRO A O 1
ATOM 707 N N . ALA A 1 94 ? 3.254 -10.281 3.641 1.00 84.69 94 ALA A N 1
ATOM 708 C CA . ALA A 1 94 ? 2.297 -9.634 2.737 1.00 84.69 94 ALA A CA 1
ATOM 709 C C . ALA A 1 94 ? 0.866 -9.616 3.302 1.00 84.69 94 ALA A C 1
ATOM 711 O O . ALA A 1 94 ? 0.132 -8.661 3.070 1.00 84.69 94 ALA A O 1
ATOM 712 N N . LYS A 1 95 ? 0.488 -10.641 4.075 1.00 87.50 95 LYS A N 1
ATOM 713 C CA . LYS A 1 95 ? -0.837 -10.747 4.697 1.00 87.50 95 LYS A CA 1
ATOM 714 C C . LYS A 1 95 ? -1.121 -9.595 5.665 1.00 87.50 95 LYS A C 1
ATOM 716 O O . LYS A 1 95 ? -2.217 -9.048 5.644 1.00 87.50 95 LYS A O 1
ATOM 721 N N . ASP A 1 96 ? -0.138 -9.229 6.483 1.00 88.56 96 ASP A N 1
ATOM 722 C CA . ASP A 1 96 ? -0.331 -8.252 7.555 1.00 88.56 96 ASP A CA 1
ATOM 723 C C . ASP A 1 96 ? 0.126 -6.846 7.133 1.00 88.56 96 ASP A C 1
ATOM 725 O O . ASP A 1 96 ? -0.416 -5.848 7.601 1.00 88.56 96 ASP A O 1
ATOM 729 N N . TYR A 1 97 ? 1.091 -6.735 6.216 1.00 91.38 97 TYR A N 1
ATOM 730 C CA . TYR A 1 97 ? 1.756 -5.473 5.873 1.00 91.38 97 TYR A CA 1
ATOM 731 C C . TYR A 1 97 ? 1.563 -5.041 4.410 1.00 91.38 97 TYR A C 1
ATOM 733 O O . TYR A 1 97 ? 2.311 -4.189 3.945 1.00 91.38 97 TYR A O 1
ATOM 741 N N . SER A 1 98 ? 0.591 -5.574 3.659 1.00 87.88 98 SER A N 1
ATOM 742 C CA . SER A 1 98 ? 0.377 -5.234 2.233 1.00 87.88 98 SER A CA 1
ATOM 743 C C . SER A 1 98 ? 0.267 -3.726 1.961 1.00 87.88 98 SER A C 1
ATOM 745 O O . SER A 1 98 ? 0.976 -3.196 1.100 1.00 87.88 98 SER A O 1
ATOM 747 N N . SER A 1 99 ? -0.571 -3.017 2.723 1.00 87.56 99 SER A N 1
ATOM 748 C CA . SER A 1 99 ? -0.740 -1.565 2.589 1.00 87.56 99 SER A CA 1
ATOM 749 C C . SER A 1 99 ? 0.543 -0.818 2.934 1.00 87.56 99 SER A C 1
ATOM 751 O O . SER A 1 99 ? 0.951 0.079 2.205 1.00 87.56 99 SER A O 1
ATOM 753 N N . PHE A 1 100 ? 1.219 -1.223 4.011 1.00 89.94 100 PHE A N 1
ATOM 754 C CA . PHE A 1 100 ? 2.466 -0.596 4.441 1.00 89.94 100 PHE A CA 1
ATOM 755 C C . PHE A 1 100 ? 3.597 -0.822 3.427 1.00 89.94 100 PHE A C 1
ATOM 757 O O . PHE A 1 100 ? 4.271 0.128 3.045 1.00 89.94 100 PHE A O 1
ATOM 764 N N . ARG A 1 101 ? 3.736 -2.037 2.882 1.00 89.25 101 ARG A N 1
ATOM 765 C CA . ARG A 1 101 ? 4.661 -2.349 1.777 1.00 89.25 101 ARG A CA 1
ATOM 766 C C . ARG A 1 101 ? 4.403 -1.465 0.557 1.00 89.25 101 ARG A C 1
ATOM 768 O O . ARG A 1 101 ? 5.352 -0.949 -0.020 1.00 89.25 101 ARG A O 1
ATOM 775 N N . SER A 1 102 ? 3.135 -1.259 0.198 1.00 87.06 102 SER A N 1
ATOM 776 C CA . SER A 1 102 ? 2.758 -0.389 -0.925 1.00 87.06 102 SER A CA 1
ATOM 777 C C . SER A 1 102 ? 3.141 1.071 -0.658 1.00 87.06 102 SER A C 1
ATOM 779 O O . SER A 1 102 ? 3.732 1.711 -1.518 1.00 87.06 102 SER A O 1
ATOM 781 N N . LEU A 1 103 ? 2.892 1.576 0.556 1.00 87.06 103 LEU A N 1
ATOM 782 C CA . LEU A 1 103 ? 3.294 2.928 0.964 1.00 87.06 103 LEU A CA 1
ATOM 783 C C . LEU A 1 103 ? 4.815 3.125 0.925 1.00 87.06 103 LEU A C 1
ATOM 785 O O . LEU A 1 103 ? 5.280 4.179 0.500 1.00 87.06 103 LEU A O 1
ATOM 789 N N . LEU A 1 104 ? 5.591 2.120 1.344 1.00 87.38 104 LEU A N 1
ATOM 790 C CA . LEU A 1 104 ? 7.055 2.169 1.291 1.00 87.38 104 LEU A CA 1
ATOM 791 C C . LEU A 1 104 ? 7.577 2.269 -0.149 1.00 87.38 104 LEU A C 1
ATOM 793 O O . LEU A 1 104 ? 8.521 3.013 -0.393 1.00 87.38 104 LEU A O 1
ATOM 797 N N . LEU A 1 105 ? 6.942 1.571 -1.096 1.00 82.94 105 LEU A N 1
ATOM 798 C CA . LEU A 1 105 ? 7.302 1.609 -2.518 1.00 82.94 105 LEU A CA 1
ATOM 799 C C . LEU A 1 105 ? 6.897 2.913 -3.219 1.00 82.94 105 LEU A C 1
ATOM 801 O O . LEU A 1 105 ? 7.445 3.225 -4.268 1.00 82.94 105 LEU A O 1
ATOM 805 N N . MET A 1 106 ? 5.955 3.676 -2.658 1.00 80.12 106 MET A N 1
ATOM 806 C CA . MET A 1 106 ? 5.521 4.968 -3.205 1.00 80.12 106 MET A CA 1
ATOM 807 C C . MET A 1 106 ? 6.372 6.158 -2.740 1.00 80.12 106 MET A C 1
ATOM 809 O O . MET A 1 106 ? 6.113 7.285 -3.157 1.00 80.12 106 MET A O 1
ATOM 813 N N . LYS A 1 107 ? 7.359 5.946 -1.862 1.00 75.12 107 LYS A N 1
ATOM 814 C CA . LYS A 1 107 ? 8.255 7.019 -1.418 1.00 75.12 107 LYS A CA 1
ATOM 815 C C . LYS A 1 107 ? 9.166 7.466 -2.564 1.00 75.12 107 LYS A C 1
ATOM 817 O O . LYS A 1 107 ? 9.711 6.636 -3.285 1.00 75.12 107 LYS A O 1
ATOM 822 N N . GLU A 1 108 ? 9.358 8.780 -2.679 1.00 69.56 108 GLU A N 1
ATOM 823 C CA . GLU A 1 108 ? 10.266 9.395 -3.661 1.00 69.56 108 GLU A CA 1
ATOM 824 C C . GLU A 1 108 ? 11.717 8.934 -3.464 1.00 69.56 108 GLU A C 1
ATOM 826 O O . GLU A 1 108 ? 12.441 8.727 -4.434 1.00 69.56 108 GLU A O 1
ATOM 831 N N . GLU A 1 109 ? 12.111 8.694 -2.209 1.00 72.31 109 GLU A N 1
ATOM 832 C CA . GLU A 1 109 ? 13.424 8.176 -1.843 1.00 72.31 109 GLU A CA 1
ATOM 833 C C . GLU A 1 109 ? 13.293 6.976 -0.894 1.00 72.31 109 GLU A C 1
ATOM 835 O O . GLU A 1 109 ? 12.578 7.024 0.114 1.00 72.31 109 GLU A O 1
ATOM 840 N N . ILE A 1 110 ? 13.991 5.885 -1.217 1.00 77.56 110 ILE A N 1
ATOM 841 C CA . ILE A 1 110 ? 14.012 4.656 -0.421 1.00 77.56 110 ILE A CA 1
ATOM 842 C C . ILE A 1 110 ? 15.441 4.457 0.090 1.00 77.56 110 ILE A C 1
ATOM 844 O O . ILE A 1 110 ? 16.260 3.807 -0.552 1.00 77.56 110 ILE A O 1
ATOM 848 N N . THR A 1 111 ? 15.743 5.041 1.250 1.00 83.38 111 THR A N 1
ATOM 849 C CA . THR A 1 111 ? 17.014 4.826 1.956 1.00 83.38 111 THR A CA 1
ATOM 850 C C . THR A 1 111 ? 16.817 3.910 3.155 1.00 83.38 111 THR A C 1
ATOM 852 O O . THR A 1 111 ? 15.739 3.867 3.758 1.00 83.38 111 THR A O 1
ATOM 855 N N . LEU A 1 112 ? 17.880 3.202 3.544 1.00 85.75 112 LEU A N 1
ATOM 856 C CA . LEU A 1 112 ? 17.839 2.290 4.687 1.00 85.75 112 LEU A CA 1
ATOM 857 C C . LEU A 1 112 ? 17.434 3.006 5.987 1.00 85.75 112 LEU A C 1
ATOM 859 O O . LEU A 1 112 ? 16.651 2.470 6.772 1.00 85.75 112 LEU A O 1
ATOM 863 N N . ALA A 1 113 ? 17.923 4.233 6.193 1.00 86.12 113 ALA A N 1
ATOM 864 C CA . ALA A 1 113 ? 17.575 5.054 7.351 1.00 86.12 113 ALA A CA 1
ATOM 865 C C . ALA A 1 113 ? 16.078 5.407 7.365 1.00 86.12 113 ALA A C 1
ATOM 867 O O . ALA A 1 113 ? 15.382 5.092 8.329 1.00 86.12 113 ALA A O 1
ATOM 868 N N . ALA A 1 114 ? 15.554 5.949 6.260 1.00 86.19 114 ALA A N 1
ATOM 869 C CA . ALA A 1 114 ? 14.146 6.331 6.158 1.00 86.19 114 ALA A CA 1
ATOM 870 C C . ALA A 1 114 ? 13.191 5.133 6.304 1.00 86.19 114 ALA A C 1
ATOM 872 O O . ALA A 1 114 ? 12.099 5.264 6.861 1.00 86.19 114 ALA A O 1
ATOM 873 N N . LEU A 1 115 ? 13.593 3.958 5.812 1.00 89.38 115 LEU A N 1
ATOM 874 C CA . LEU A 1 115 ? 12.850 2.711 5.992 1.00 89.38 115 LEU A CA 1
ATOM 875 C C . LEU A 1 115 ? 12.848 2.239 7.442 1.00 89.38 115 LEU A C 1
ATOM 877 O O . LEU A 1 115 ? 11.806 1.818 7.938 1.00 89.38 115 LEU A O 1
ATOM 881 N N . THR A 1 116 ? 13.990 2.322 8.121 1.00 89.56 116 THR A N 1
ATOM 882 C CA . THR A 1 116 ? 14.109 1.935 9.532 1.00 89.56 116 THR A CA 1
ATOM 883 C C . THR A 1 116 ? 13.221 2.815 10.414 1.00 89.56 116 THR A C 1
ATOM 885 O O . THR A 1 116 ? 12.473 2.292 11.241 1.00 89.56 116 THR A O 1
ATOM 888 N N . ASP A 1 117 ? 13.210 4.127 10.173 1.00 88.44 117 ASP A N 1
ATOM 889 C CA . ASP A 1 117 ? 12.329 5.066 10.877 1.00 88.44 117 ASP A CA 1
ATOM 890 C C . ASP A 1 117 ? 10.847 4.783 10.595 1.00 88.44 117 ASP A C 1
ATOM 892 O O . ASP A 1 117 ? 10.019 4.767 11.511 1.00 88.44 117 ASP A O 1
ATOM 896 N N . ALA A 1 118 ? 10.499 4.506 9.333 1.00 90.12 118 ALA A N 1
ATOM 897 C CA . ALA A 1 118 ? 9.134 4.153 8.952 1.00 90.12 118 ALA A CA 1
ATOM 898 C C . ALA A 1 118 ? 8.669 2.850 9.620 1.00 90.12 118 ALA A C 1
ATOM 900 O O . ALA A 1 118 ? 7.531 2.776 10.080 1.00 90.12 118 ALA A O 1
ATOM 901 N N . LEU A 1 119 ? 9.540 1.840 9.701 1.00 91.50 119 LEU A N 1
ATOM 902 C CA . LEU A 1 119 ? 9.269 0.577 10.390 1.00 91.50 119 LEU A CA 1
ATOM 903 C C . LEU A 1 119 ? 9.041 0.794 11.886 1.00 91.50 119 LEU A C 1
ATOM 905 O O . LEU A 1 119 ? 8.082 0.262 12.442 1.00 91.50 119 LEU A O 1
ATOM 909 N N . PHE A 1 120 ? 9.885 1.602 12.529 1.00 88.50 120 PHE A N 1
ATOM 910 C CA . PHE A 1 120 ? 9.716 1.939 13.938 1.00 88.50 120 PHE A CA 1
ATOM 911 C C . PHE A 1 120 ? 8.376 2.636 14.191 1.00 88.50 120 PHE A C 1
ATOM 913 O O . PHE A 1 120 ? 7.648 2.264 15.111 1.00 88.50 120 PHE A O 1
ATOM 920 N N . LEU A 1 121 ? 8.022 3.624 13.366 1.00 85.88 121 LEU A N 1
ATOM 921 C CA . LEU A 1 121 ? 6.755 4.339 13.498 1.00 85.88 121 LEU A CA 1
ATOM 922 C C . LEU A 1 121 ? 5.551 3.415 13.272 1.00 85.88 121 LEU A C 1
ATOM 924 O O . LEU A 1 121 ? 4.572 3.483 14.014 1.00 85.88 121 LEU A O 1
ATOM 928 N N . GLU A 1 122 ? 5.634 2.527 12.284 1.00 89.62 122 GLU A N 1
ATOM 929 C CA . GLU A 1 122 ? 4.596 1.537 12.005 1.00 89.62 122 GLU A CA 1
ATOM 930 C C . GLU A 1 122 ? 4.397 0.574 13.186 1.00 89.62 122 GLU A C 1
ATOM 932 O O . GLU A 1 122 ? 3.262 0.309 13.580 1.00 89.62 122 GLU A O 1
ATOM 937 N N . GLU A 1 123 ? 5.477 0.124 13.825 1.00 87.56 123 GLU A N 1
ATOM 938 C CA . GLU A 1 123 ? 5.411 -0.695 15.041 1.00 87.56 123 GLU A CA 1
ATOM 939 C C . GLU A 1 123 ? 4.697 0.046 16.186 1.00 87.56 123 GLU A C 1
ATOM 941 O O . GLU A 1 123 ? 3.845 -0.522 16.873 1.00 87.56 123 GLU A O 1
ATOM 946 N N . GLN A 1 124 ? 4.979 1.341 16.375 1.00 81.00 124 GLN A N 1
ATOM 947 C CA . GLN A 1 124 ? 4.284 2.159 17.379 1.00 81.00 124 GLN A CA 1
ATOM 948 C C . GLN A 1 124 ? 2.792 2.312 17.061 1.00 81.00 124 GLN A C 1
ATOM 950 O O . GLN A 1 124 ? 1.959 2.207 17.964 1.00 81.00 124 GLN A O 1
ATOM 955 N N . ASN A 1 125 ? 2.450 2.514 15.788 1.00 78.75 125 ASN A N 1
ATOM 956 C CA . ASN A 1 125 ? 1.072 2.693 15.328 1.00 78.75 125 ASN A CA 1
ATOM 957 C C . ASN A 1 125 ? 0.226 1.421 15.460 1.00 78.75 125 ASN A C 1
ATOM 959 O O . ASN A 1 125 ? -0.998 1.503 15.574 1.00 78.75 125 ASN A O 1
ATOM 963 N N . ARG A 1 126 ? 0.861 0.246 15.459 1.00 80.31 126 ARG A N 1
ATOM 964 C CA . ARG A 1 126 ? 0.188 -1.054 15.593 1.00 80.31 126 ARG A CA 1
ATOM 965 C C . ARG A 1 126 ? -0.016 -1.491 17.040 1.00 80.31 126 ARG A C 1
ATOM 967 O O . ARG A 1 126 ? -0.692 -2.494 17.275 1.00 80.31 126 ARG A O 1
ATOM 974 N N . LYS A 1 127 ? 0.511 -0.747 18.020 1.00 76.12 127 LYS A N 1
ATOM 975 C CA . LYS A 1 127 ? 0.252 -1.030 19.436 1.00 76.12 127 LYS A CA 1
ATOM 976 C C . LYS A 1 127 ? -1.246 -0.913 19.736 1.00 76.12 127 LYS A C 1
ATOM 978 O O . LYS A 1 127 ? -1.880 0.058 19.322 1.00 76.12 127 LYS A O 1
ATOM 983 N N . PRO A 1 128 ? -1.822 -1.863 20.494 1.00 68.38 128 PRO A N 1
ATOM 984 C CA . PRO A 1 128 ? -3.228 -1.806 20.852 1.00 68.38 128 PRO A CA 1
ATOM 985 C C . PRO A 1 128 ? -3.509 -0.542 21.669 1.00 68.38 128 PRO A C 1
ATOM 987 O O . PRO A 1 128 ? -2.802 -0.222 22.632 1.00 68.38 128 PRO A O 1
ATOM 990 N N . ILE A 1 129 ? -4.557 0.165 21.260 1.00 76.44 129 ILE A N 1
ATOM 991 C CA . ILE A 1 129 ? -5.127 1.292 21.990 1.00 76.44 129 ILE A CA 1
ATOM 992 C C . ILE A 1 129 ? -6.199 0.731 22.921 1.00 76.44 129 ILE A C 1
ATOM 994 O O . ILE A 1 129 ? -7.019 -0.097 22.518 1.00 76.44 129 ILE A O 1
ATOM 998 N N . CYS A 1 130 ? -6.188 1.156 24.181 1.00 80.50 130 CYS A N 1
ATOM 999 C CA . CYS A 1 130 ? -7.215 0.760 25.129 1.00 80.50 130 CYS A CA 1
ATOM 1000 C C . CYS A 1 130 ? -8.566 1.384 24.752 1.00 80.50 130 CYS A C 1
ATOM 1002 O O . CYS A 1 130 ? -8.717 2.598 24.834 1.00 80.50 130 CYS A O 1
ATOM 1004 N N . ALA A 1 131 ? -9.568 0.557 24.441 1.00 79.31 131 ALA A N 1
ATOM 1005 C CA . ALA A 1 131 ? -10.910 1.007 24.049 1.00 79.31 131 ALA A CA 1
ATOM 1006 C C . ALA A 1 131 ? -11.675 1.801 25.131 1.00 79.31 131 ALA A C 1
ATOM 1008 O O . ALA A 1 131 ? -12.706 2.396 24.842 1.00 79.31 131 ALA A O 1
ATOM 1009 N N . PHE A 1 132 ? -11.200 1.799 26.382 1.00 81.31 132 PHE A N 1
ATOM 1010 C CA . PHE A 1 132 ? -11.832 2.534 27.482 1.00 81.31 132 PHE A CA 1
ATOM 1011 C C . PHE A 1 132 ? -11.221 3.920 27.724 1.00 81.31 132 PHE A C 1
ATOM 1013 O O . PHE A 1 132 ? -11.911 4.817 28.200 1.00 81.31 132 PHE A O 1
ATOM 1020 N N . CYS A 1 133 ? -9.914 4.088 27.502 1.00 85.69 133 CYS A N 1
ATOM 1021 C CA . CYS A 1 133 ? -9.214 5.328 27.858 1.00 85.69 133 CYS A CA 1
ATOM 1022 C C . CYS A 1 133 ? -8.376 5.940 26.739 1.00 85.69 133 CYS A C 1
ATOM 1024 O O . CYS A 1 133 ? -7.709 6.939 27.002 1.00 85.69 133 CYS A O 1
ATOM 1026 N N . ASP A 1 134 ? -8.378 5.329 25.555 1.00 75.31 134 ASP A N 1
ATOM 1027 C CA . ASP A 1 134 ? -7.687 5.773 24.341 1.00 75.31 134 ASP A CA 1
ATOM 1028 C C . ASP A 1 134 ? -6.164 5.934 24.474 1.00 75.31 134 ASP A C 1
ATOM 1030 O O . ASP A 1 134 ? -5.509 6.553 23.639 1.00 75.31 134 ASP A O 1
ATOM 1034 N N . ILE A 1 135 ? -5.565 5.331 25.506 1.00 74.69 135 ILE A N 1
ATOM 1035 C CA . ILE A 1 135 ? -4.114 5.318 25.721 1.00 74.69 135 ILE A CA 1
ATOM 1036 C C . ILE A 1 135 ? -3.541 3.998 25.192 1.00 74.69 135 ILE A C 1
ATOM 1038 O O . ILE A 1 135 ? -4.070 2.918 25.476 1.00 74.69 135 ILE A O 1
ATOM 1042 N N . SER A 1 136 ? -2.449 4.079 24.431 1.00 76.12 136 SER A N 1
ATOM 1043 C CA . SER A 1 136 ? -1.723 2.910 23.926 1.00 76.12 136 SER A CA 1
ATOM 1044 C C . SER A 1 136 ? -0.908 2.217 25.028 1.00 76.12 136 SER A C 1
ATOM 1046 O O . SER A 1 136 ? -0.554 2.810 26.046 1.00 76.12 136 SER A O 1
ATOM 1048 N N . GLY A 1 137 ? -0.615 0.927 24.842 1.00 76.12 137 GLY A N 1
ATOM 1049 C CA . GLY A 1 137 ? 0.282 0.170 25.731 1.00 76.12 137 GLY A CA 1
ATOM 1050 C C . GLY A 1 137 ? -0.403 -0.707 26.783 1.00 76.12 137 GLY A C 1
ATOM 1051 O O . GLY A 1 137 ? 0.282 -1.358 27.566 1.00 76.12 137 GLY A O 1
ATOM 1052 N N . HIS A 1 138 ? -1.735 -0.781 26.792 1.00 81.62 138 HIS A N 1
ATOM 1053 C CA . HIS A 1 138 ? -2.472 -1.774 27.574 1.00 81.62 138 HIS A CA 1
ATOM 1054 C C . HIS A 1 138 ? -3.798 -2.136 26.898 1.00 81.62 138 HIS A C 1
ATOM 1056 O O . HIS A 1 138 ? -4.355 -1.360 26.125 1.00 81.62 138 HIS A O 1
ATOM 1062 N N . SER A 1 139 ? -4.314 -3.326 27.197 1.00 81.62 139 SER A N 1
ATOM 1063 C CA . SER A 1 139 ? -5.649 -3.742 26.772 1.00 81.62 139 SER A CA 1
ATOM 1064 C C . SER A 1 139 ? -6.718 -3.176 27.702 1.00 81.62 139 SER A C 1
ATOM 1066 O O . SER A 1 139 ? -6.446 -2.820 28.850 1.00 81.62 139 SER A O 1
ATOM 1068 N N . GLU A 1 140 ? -7.968 -3.173 27.242 1.00 80.25 140 GLU A N 1
ATOM 1069 C CA . GLU A 1 140 ? -9.105 -2.759 28.064 1.00 80.25 140 GLU A CA 1
ATOM 1070 C C . GLU A 1 140 ? -9.169 -3.549 29.388 1.00 80.25 140 GLU A C 1
ATOM 1072 O O . GLU A 1 140 ? -9.382 -2.962 30.449 1.00 80.25 140 GLU A O 1
ATOM 1077 N N . ALA A 1 141 ? -8.868 -4.861 29.342 1.00 80.50 141 ALA A N 1
ATOM 1078 C CA . ALA A 1 141 ? -8.716 -5.762 30.497 1.00 80.50 141 ALA A CA 1
ATOM 1079 C C . ALA A 1 141 ? -7.908 -5.132 31.646 1.00 80.50 141 ALA A C 1
ATOM 1081 O O . ALA A 1 141 ? -8.344 -5.127 32.803 1.00 80.50 141 ALA A O 1
ATOM 1082 N N . ASN A 1 142 ? -6.782 -4.523 31.282 1.00 83.56 142 ASN A N 1
ATOM 1083 C CA . ASN A 1 142 ? -5.770 -3.997 32.190 1.00 83.56 142 ASN A CA 1
ATOM 1084 C C . ASN A 1 142 ? -5.889 -2.478 32.391 1.00 83.56 142 ASN A C 1
ATOM 1086 O O . ASN A 1 142 ? -4.969 -1.840 32.897 1.00 83.56 142 ASN A O 1
ATOM 1090 N N . CYS A 1 143 ? -7.010 -1.871 31.991 1.00 89.81 143 CYS A N 1
ATOM 1091 C CA . CYS A 1 143 ? -7.212 -0.438 32.141 1.00 89.81 143 CYS A CA 1
ATOM 1092 C C . CYS A 1 143 ? -7.534 -0.059 33.589 1.00 89.81 143 CYS A C 1
ATOM 1094 O O . CYS A 1 143 ? -8.623 -0.346 34.094 1.00 89.81 143 CYS A O 1
ATOM 1096 N N . PHE A 1 144 ? -6.624 0.677 34.232 1.00 90.44 144 PHE A N 1
ATOM 1097 C CA . PHE A 1 144 ? -6.816 1.194 35.590 1.00 90.44 144 PHE A CA 1
ATOM 1098 C C . PHE A 1 144 ? -8.061 2.079 35.724 1.00 90.44 144 PHE A C 1
ATOM 1100 O O . PHE A 1 144 ? -8.820 1.915 36.679 1.00 90.44 144 PHE A O 1
ATOM 1107 N N . LYS A 1 145 ? -8.318 2.975 34.755 1.00 89.19 145 LYS A N 1
ATOM 1108 C CA . LYS A 1 145 ? -9.516 3.837 34.768 1.00 89.19 145 LYS A CA 1
ATOM 1109 C C . LYS A 1 145 ? -10.808 3.013 34.683 1.00 89.19 145 LYS A C 1
ATOM 1111 O O . LYS A 1 145 ? -11.805 3.361 35.308 1.00 89.19 145 LYS A O 1
ATOM 1116 N N . ARG A 1 146 ? -10.791 1.900 33.943 1.00 90.06 146 ARG A N 1
ATOM 1117 C CA . ARG A 1 146 ? -11.947 1.004 33.834 1.00 90.06 146 ARG A CA 1
ATOM 1118 C C . ARG A 1 146 ? -12.165 0.205 35.108 1.00 90.06 146 ARG A C 1
ATOM 1120 O O . ARG A 1 146 ? -13.298 0.067 35.561 1.00 90.06 146 ARG A O 1
ATOM 1127 N N . GLN A 1 147 ? -11.090 -0.319 35.695 1.00 91.25 147 GLN A N 1
ATOM 1128 C CA . GLN A 1 147 ? -11.160 -1.057 36.955 1.00 91.25 147 GLN A CA 1
ATOM 1129 C C . GLN A 1 147 ? -11.707 -0.171 38.079 1.00 91.25 147 GLN A C 1
ATOM 1131 O O . GLN A 1 147 ? -12.611 -0.595 38.802 1.00 91.25 147 GLN A O 1
ATOM 1136 N N . SER A 1 148 ? -11.243 1.078 38.174 1.00 88.56 148 SER A N 1
ATOM 1137 C CA . SER A 1 148 ? -11.749 2.032 39.162 1.00 88.56 148 SER A CA 1
ATOM 1138 C C . SER A 1 148 ? -13.210 2.421 38.905 1.00 88.56 148 SER A C 1
ATOM 1140 O O . SER A 1 148 ? -14.013 2.387 39.838 1.00 88.56 148 SER A O 1
ATOM 1142 N N . ALA A 1 149 ? -13.597 2.693 37.654 1.00 89.38 149 ALA A N 1
ATOM 1143 C CA . ALA A 1 149 ? -14.988 2.980 37.292 1.00 89.38 149 ALA A CA 1
ATOM 1144 C C . ALA A 1 149 ? -15.930 1.799 37.598 1.00 89.38 149 ALA A C 1
ATOM 1146 O O . ALA A 1 149 ? -17.010 1.989 38.160 1.00 89.38 149 ALA A O 1
ATOM 1147 N N . SER A 1 150 ? -15.504 0.567 37.300 1.00 88.00 150 SER A N 1
ATOM 1148 C CA . SER A 1 150 ? -16.266 -0.652 37.598 1.00 88.00 150 SER A CA 1
ATOM 1149 C C . SER A 1 150 ? -16.435 -0.865 39.103 1.00 88.00 150 SER A C 1
ATOM 1151 O O . SER A 1 150 ? -17.536 -1.173 39.565 1.00 88.00 150 SER A O 1
ATOM 1153 N N . ALA A 1 151 ? -15.374 -0.653 39.888 1.00 90.31 151 ALA A N 1
ATOM 1154 C CA . ALA A 1 151 ? -15.436 -0.740 41.344 1.00 90.31 151 ALA A CA 1
ATOM 1155 C C . ALA A 1 151 ? -16.420 0.286 41.932 1.00 90.31 151 ALA A C 1
ATOM 1157 O O . ALA A 1 151 ? -17.253 -0.067 42.770 1.00 90.31 151 ALA A O 1
ATOM 1158 N N . GLN A 1 152 ? -16.393 1.531 41.445 1.00 88.81 152 GLN A N 1
ATOM 1159 C CA . GLN A 1 152 ? -17.321 2.578 41.883 1.00 88.81 152 GLN A CA 1
ATOM 1160 C C . GLN A 1 152 ? -18.776 2.275 41.501 1.00 88.81 152 GLN A C 1
ATOM 1162 O O . GLN A 1 152 ? -19.677 2.479 42.315 1.00 88.81 152 GLN A O 1
ATOM 1167 N N . ALA A 1 153 ? -19.022 1.762 40.292 1.00 86.38 153 ALA A N 1
ATOM 1168 C CA . ALA A 1 153 ? -20.361 1.366 39.861 1.00 86.38 153 ALA A CA 1
ATOM 1169 C C . ALA A 1 153 ? -20.921 0.240 40.746 1.00 86.38 153 ALA A C 1
ATOM 1171 O O . ALA A 1 153 ? -22.039 0.352 41.248 1.00 86.38 153 ALA A O 1
ATOM 1172 N N . LYS A 1 154 ? -20.113 -0.792 41.028 1.00 89.88 154 LYS A N 1
ATOM 1173 C CA . LYS A 1 154 ? -20.489 -1.892 41.932 1.00 89.88 154 LYS A CA 1
ATOM 1174 C C . LYS A 1 154 ? -20.808 -1.395 43.344 1.00 89.88 154 LYS A C 1
ATOM 1176 O O . LYS A 1 154 ? -21.803 -1.832 43.922 1.00 89.88 154 LYS A O 1
ATOM 1181 N N . ALA A 1 155 ? -20.020 -0.457 43.874 1.00 88.94 155 ALA A N 1
ATOM 1182 C CA . ALA A 1 155 ? -20.276 0.151 45.180 1.00 88.94 155 ALA A CA 1
ATOM 1183 C C . ALA A 1 155 ? -21.614 0.916 45.210 1.00 88.94 155 ALA A C 1
ATOM 1185 O O . ALA A 1 155 ? -22.423 0.699 46.112 1.00 88.94 155 ALA A O 1
ATOM 1186 N N . LYS A 1 156 ? -21.899 1.736 44.187 1.00 88.06 156 LYS A N 1
ATOM 1187 C CA . LYS A 1 156 ? -23.172 2.474 44.072 1.00 88.06 156 LYS A CA 1
ATOM 1188 C C . LYS A 1 156 ? -24.381 1.540 43.957 1.00 88.06 156 LYS A C 1
ATOM 1190 O O . LYS A 1 156 ? -25.404 1.781 44.598 1.00 88.06 156 LYS A O 1
ATOM 1195 N N . THR A 1 157 ? -24.276 0.456 43.184 1.00 84.50 157 THR A N 1
ATOM 1196 C CA . THR A 1 157 ? -25.351 -0.544 43.063 1.00 84.50 157 THR A CA 1
ATOM 1197 C C . THR A 1 157 ? -25.604 -1.270 44.386 1.00 84.50 157 THR A C 1
ATOM 1199 O O . THR A 1 157 ? -26.762 -1.451 44.770 1.00 84.50 157 THR A O 1
ATOM 1202 N N . ALA A 1 158 ? -24.546 -1.641 45.115 1.00 83.31 158 ALA A N 1
ATOM 1203 C CA . ALA A 1 158 ? -24.668 -2.270 46.430 1.00 83.31 158 ALA A CA 1
ATOM 1204 C C . ALA A 1 158 ? -25.354 -1.342 47.452 1.00 83.31 158 ALA A C 1
ATOM 1206 O O . ALA A 1 158 ? -26.228 -1.781 48.204 1.00 83.31 158 ALA A O 1
ATOM 1207 N N . GLU A 1 159 ? -25.031 -0.047 47.432 1.00 82.62 159 GLU A N 1
ATOM 1208 C CA . GLU A 1 159 ? -25.651 0.952 48.307 1.00 82.62 159 GLU A CA 1
ATOM 1209 C C . GLU A 1 159 ? -27.154 1.135 48.012 1.00 82.62 159 GLU A C 1
ATOM 1211 O O . GLU A 1 159 ? -27.985 1.174 48.927 1.00 82.62 159 GLU A O 1
ATOM 1216 N N . TYR A 1 160 ? -27.532 1.172 46.728 1.00 74.56 160 TYR A N 1
ATOM 1217 C CA . TYR A 1 160 ? -28.933 1.277 46.302 1.00 74.56 160 TYR A CA 1
ATOM 1218 C C . TYR A 1 160 ? -29.756 0.038 46.698 1.00 74.56 160 TYR A C 1
ATOM 1220 O O . TYR A 1 160 ? -30.899 0.158 47.152 1.00 74.56 160 TYR A O 1
ATOM 1228 N N . ALA A 1 161 ? -29.166 -1.157 46.589 1.00 74.75 161 ALA A N 1
ATOM 1229 C CA . ALA A 1 161 ? -29.783 -2.403 47.040 1.00 74.75 161 ALA A CA 1
ATOM 1230 C C . ALA A 1 161 ? -29.975 -2.436 48.571 1.00 74.75 161 ALA A C 1
ATOM 1232 O O . ALA A 1 161 ? -31.016 -2.892 49.053 1.00 74.75 161 ALA A O 1
ATOM 1233 N N . GLY A 1 162 ? -29.026 -1.888 49.339 1.00 69.19 162 GLY A N 1
ATOM 1234 C CA . GLY A 1 162 ? -29.138 -1.740 50.795 1.00 69.19 162 GLY A CA 1
ATOM 1235 C C . GLY A 1 162 ? -30.300 -0.834 51.224 1.00 69.19 162 GLY A C 1
ATOM 1236 O O . GLY A 1 162 ? -31.068 -1.193 52.119 1.00 69.19 162 GLY A O 1
ATOM 1237 N N . LYS A 1 163 ? -30.503 0.297 50.533 1.00 65.69 163 LYS A N 1
ATOM 1238 C CA . LYS A 1 163 ? -31.600 1.251 50.804 1.00 65.69 163 LYS A CA 1
ATOM 1239 C C . LYS A 1 163 ? -32.995 0.705 50.456 1.00 65.69 163 LYS A C 1
ATOM 1241 O O . LYS A 1 163 ? -33.968 1.054 51.122 1.00 65.69 163 LYS A O 1
ATOM 1246 N N . LYS A 1 164 ? -33.124 -0.187 49.464 1.00 57.59 164 LYS A N 1
ATOM 1247 C CA . LYS A 1 164 ? -34.405 -0.866 49.162 1.00 57.59 164 LYS A CA 1
ATOM 1248 C C . LYS A 1 164 ? -34.806 -1.874 50.244 1.00 57.59 164 LYS A C 1
ATOM 1250 O O . LYS A 1 164 ? -35.990 -1.996 50.549 1.00 57.59 164 LYS A O 1
ATOM 1255 N N . ARG A 1 165 ? -33.836 -2.556 50.865 1.00 58.03 165 ARG A N 1
ATOM 1256 C CA . ARG A 1 165 ? -34.096 -3.532 51.942 1.00 58.03 165 ARG A CA 1
ATOM 1257 C C . ARG A 1 165 ? -34.536 -2.878 53.258 1.00 58.03 165 ARG A C 1
ATOM 1259 O O . ARG A 1 165 ? -35.201 -3.542 54.046 1.00 58.03 165 ARG A O 1
ATOM 1266 N N . SER A 1 166 ? -34.242 -1.593 53.487 1.00 55.66 166 SER A N 1
ATOM 1267 C CA . SER A 1 166 ? -34.675 -0.878 54.701 1.00 55.66 166 SER A CA 1
ATOM 1268 C C . SER A 1 166 ? -36.097 -0.295 54.629 1.00 55.66 166 SER A C 1
ATOM 1270 O O . SER A 1 166 ? -36.715 -0.108 55.673 1.00 55.66 166 SER A O 1
ATOM 1272 N N . ARG A 1 167 ? -36.667 -0.066 53.431 1.00 50.34 167 ARG A N 1
ATOM 1273 C CA . ARG A 1 167 ? -38.045 0.460 53.254 1.00 50.34 167 ARG A CA 1
ATOM 1274 C C . ARG A 1 167 ? -39.155 -0.604 53.260 1.00 50.34 167 ARG A C 1
ATOM 1276 O O . ARG A 1 167 ? -40.325 -0.244 53.263 1.00 50.34 167 ARG A O 1
ATOM 1283 N N . GLY A 1 168 ? -38.819 -1.895 53.291 1.00 48.09 168 GLY A N 1
ATOM 1284 C CA . GLY A 1 168 ? -39.781 -3.006 53.213 1.00 48.09 168 GLY A CA 1
ATOM 1285 C C . GLY A 1 168 ? -40.314 -3.542 54.550 1.00 48.09 168 GLY A C 1
ATOM 1286 O O . GLY A 1 168 ? -40.765 -4.683 54.594 1.00 48.09 168 GLY A O 1
ATOM 1287 N N . LYS A 1 169 ? -40.236 -2.788 55.656 1.00 45.03 169 LYS A N 1
ATOM 1288 C CA . LYS A 1 169 ? -40.656 -3.268 56.986 1.00 45.03 169 LYS A CA 1
ATOM 1289 C C . LYS A 1 169 ? -41.915 -2.536 57.468 1.00 45.03 169 LYS A C 1
ATOM 1291 O O . LYS A 1 169 ? -41.839 -1.625 58.282 1.00 45.03 169 LYS A O 1
ATOM 1296 N N . GLY A 1 170 ? -43.080 -2.948 56.960 1.00 42.72 170 GLY A N 1
ATOM 1297 C CA . GLY A 1 170 ? -44.384 -2.450 57.410 1.00 42.72 170 GLY A CA 1
ATOM 1298 C C . GLY A 1 170 ? -45.571 -3.338 57.006 1.00 42.72 170 GLY A C 1
ATOM 1299 O O . GLY A 1 170 ? -46.012 -3.271 55.870 1.00 42.72 170 GLY A O 1
ATOM 1300 N N . LYS A 1 171 ? -46.100 -4.081 57.996 1.00 36.34 171 LYS A N 1
ATOM 1301 C CA . LYS A 1 171 ? -47.426 -4.751 58.112 1.00 36.34 171 LYS A CA 1
ATOM 1302 C C . LYS A 1 171 ? -47.745 -6.067 57.354 1.00 36.34 171 LYS A C 1
ATOM 1304 O O . LYS A 1 171 ? -48.289 -6.081 56.265 1.00 36.34 171 LYS A O 1
ATOM 1309 N N . GLN A 1 172 ? -47.454 -7.164 58.069 1.00 42.84 172 GLN A N 1
ATOM 1310 C CA . GLN A 1 172 ? -48.326 -8.254 58.583 1.00 42.84 172 GLN A CA 1
ATOM 1311 C C . GLN A 1 172 ? -49.390 -8.999 57.728 1.00 42.84 172 GLN A C 1
ATOM 1313 O O . GLN A 1 172 ? -50.413 -8.438 57.365 1.00 42.84 172 GLN A O 1
ATOM 1318 N N . LYS A 1 173 ? -49.180 -10.336 57.715 1.00 37.81 173 LYS A N 1
ATOM 1319 C CA . LYS A 1 173 ? -50.087 -11.500 57.934 1.00 37.81 173 LYS A CA 1
ATOM 1320 C C . LYS A 1 173 ? -51.265 -11.758 56.971 1.00 37.81 173 LYS A C 1
ATOM 1322 O O . LYS A 1 173 ? -52.264 -11.062 57.040 1.00 37.81 173 LYS A O 1
ATOM 1327 N N . ALA A 1 174 ? -51.241 -12.905 56.272 1.00 32.72 174 ALA A N 1
ATOM 1328 C CA . ALA A 1 174 ? -51.893 -14.166 56.691 1.00 32.72 174 ALA A CA 1
ATOM 1329 C C . ALA A 1 174 ? -51.889 -15.223 55.558 1.00 32.72 174 ALA A C 1
ATOM 1331 O O . ALA A 1 174 ? -52.409 -14.965 54.480 1.00 32.72 174 ALA A O 1
ATOM 1332 N N . ASN A 1 175 ? -51.291 -16.395 55.803 1.00 36.09 175 ASN A N 1
ATOM 1333 C CA . ASN A 1 175 ? -51.918 -17.730 55.771 1.00 36.09 175 ASN A CA 1
ATOM 1334 C C . ASN A 1 175 ? -50.869 -18.833 55.583 1.00 36.09 175 ASN A C 1
ATOM 1336 O O . ASN A 1 175 ? -50.015 -18.781 54.703 1.00 36.09 175 ASN A O 1
ATOM 1340 N N . ALA A 1 176 ? -50.956 -19.812 56.480 1.00 36.84 176 ALA A N 1
ATOM 1341 C CA . ALA A 1 176 ? -50.206 -21.052 56.488 1.00 36.84 176 ALA A CA 1
ATOM 1342 C C . ALA A 1 176 ? -50.923 -22.103 55.635 1.00 36.84 176 ALA A C 1
ATOM 1344 O O . ALA A 1 176 ? -52.150 -22.162 55.680 1.00 36.84 176 ALA A O 1
ATOM 1345 N N . ALA A 1 177 ? -50.159 -22.950 54.943 1.00 31.17 177 ALA A N 1
ATOM 1346 C CA . ALA A 1 177 ? -50.531 -24.325 54.605 1.00 31.17 177 ALA A CA 1
ATOM 1347 C C . ALA A 1 177 ? -49.335 -25.054 53.955 1.00 31.17 177 ALA A C 1
ATOM 1349 O O . ALA A 1 177 ? -48.947 -24.715 52.844 1.00 31.17 177 ALA A O 1
ATOM 1350 N N . VAL A 1 178 ? -48.795 -26.022 54.713 1.00 33.62 178 VAL A N 1
ATOM 1351 C CA . VAL A 1 178 ? -48.212 -27.334 54.330 1.00 33.62 178 VAL A CA 1
ATOM 1352 C C . VAL A 1 178 ? -47.153 -27.394 53.213 1.00 33.62 178 VAL A C 1
ATOM 1354 O O . VAL A 1 178 ? -47.408 -27.098 52.056 1.00 33.62 178 VAL A O 1
ATOM 1357 N N . GLU A 1 179 ? -45.885 -27.611 53.574 1.00 31.50 179 GLU A N 1
ATOM 1358 C CA . GLU A 1 179 ? -45.186 -28.916 53.695 1.00 31.50 179 GLU A CA 1
ATOM 1359 C C . GLU A 1 179 ? -44.751 -29.531 52.354 1.00 31.50 179 GLU A C 1
ATOM 1361 O O . GLU A 1 179 ? -45.574 -29.985 51.570 1.00 31.50 179 GLU A O 1
ATOM 1366 N N . ALA A 1 180 ? -43.431 -29.590 52.133 1.00 29.09 180 ALA A N 1
ATOM 1367 C CA . ALA A 1 180 ? -42.646 -30.834 52.135 1.00 29.09 180 ALA A CA 1
ATOM 1368 C C . ALA A 1 180 ? -41.374 -30.696 51.270 1.00 29.09 180 ALA A C 1
ATOM 1370 O O . ALA A 1 180 ? -41.421 -30.652 50.048 1.00 29.09 180 ALA A O 1
ATOM 1371 N N . SER A 1 181 ? -40.242 -30.686 51.979 1.00 32.16 181 SER A N 1
ATOM 1372 C CA . SER A 1 181 ? -39.051 -31.505 51.710 1.00 32.16 181 SER A CA 1
ATOM 1373 C C . SER A 1 181 ? -38.185 -31.295 50.454 1.00 32.16 181 SER A C 1
ATOM 1375 O O . SER A 1 181 ? -38.564 -31.629 49.340 1.00 32.16 181 SER A O 1
ATOM 1377 N N . SER A 1 182 ? -36.917 -30.964 50.764 1.00 31.30 182 SER A N 1
ATOM 1378 C CA . SER A 1 182 ? -35.659 -31.526 50.213 1.00 31.30 182 SER A CA 1
ATOM 1379 C C . SER A 1 182 ? -35.335 -31.258 48.732 1.00 31.30 182 SER A C 1
ATOM 1381 O O . SER A 1 182 ? -36.162 -31.459 47.865 1.00 31.30 182 SER A O 1
ATOM 1383 N N . SER A 1 183 ? -34.129 -30.877 48.307 1.00 30.47 183 SER A N 1
ATOM 1384 C CA . SER A 1 183 ? -32.800 -30.909 48.924 1.00 30.47 183 SER A CA 1
ATOM 1385 C C . SER A 1 183 ? -31.790 -30.252 47.962 1.00 30.47 183 SER A C 1
ATOM 1387 O O . SER A 1 183 ? -31.824 -30.512 46.767 1.00 30.47 183 SER A O 1
ATOM 1389 N N . SER A 1 184 ? -30.901 -29.433 48.535 1.00 29.47 184 SER A N 1
ATOM 1390 C CA . SER A 1 184 ? -29.450 -29.305 48.279 1.00 29.47 184 SER A CA 1
ATOM 1391 C C . SER A 1 184 ? -28.830 -29.240 46.865 1.00 29.47 184 SER A C 1
ATOM 1393 O O . SER A 1 184 ? -28.935 -30.189 46.099 1.00 29.47 184 SER A O 1
ATOM 1395 N N . ALA A 1 185 ? -27.921 -28.250 46.743 1.00 28.22 185 ALA A N 1
ATOM 1396 C CA . ALA A 1 185 ? -26.573 -28.323 46.137 1.00 28.22 185 ALA A CA 1
ATOM 1397 C C . ALA A 1 185 ? -26.495 -28.478 44.600 1.00 28.22 185 ALA A C 1
ATOM 1399 O O . ALA A 1 185 ? -27.316 -29.128 43.983 1.00 28.22 185 ALA A O 1
ATOM 1400 N N . SER A 1 186 ? -25.516 -27.957 43.865 1.00 26.56 186 SER A N 1
ATOM 1401 C CA . SER A 1 186 ? -24.332 -27.140 44.132 1.00 26.56 186 SER A CA 1
ATOM 1402 C C . SER A 1 186 ? -23.803 -26.660 42.775 1.00 26.56 186 SER A C 1
ATOM 1404 O O . SER A 1 186 ? -24.139 -27.206 41.726 1.00 26.56 186 SER A O 1
ATOM 1406 N N . ALA A 1 187 ? -22.939 -25.653 42.815 1.00 31.16 187 ALA A N 1
ATOM 1407 C CA . ALA A 1 187 ? -22.117 -25.215 41.700 1.00 31.16 187 ALA A CA 1
ATOM 1408 C C . ALA A 1 187 ? -21.253 -26.346 41.103 1.00 31.16 187 ALA A C 1
ATOM 1410 O O . ALA A 1 187 ? -20.716 -27.179 41.833 1.00 31.16 187 ALA A O 1
ATOM 1411 N N . SER A 1 188 ? -20.998 -26.280 39.796 1.00 27.28 188 SER A N 1
ATOM 1412 C CA . SER A 1 188 ? -19.677 -26.615 39.259 1.00 27.28 188 SER A CA 1
ATOM 1413 C C . SER A 1 188 ? -19.410 -25.898 37.947 1.00 27.28 188 SER A C 1
ATOM 1415 O O . SER A 1 188 ? -20.040 -26.122 36.920 1.00 27.28 188 SER A O 1
ATOM 1417 N N . SER A 1 189 ? -18.428 -25.015 38.043 1.00 31.34 189 SER A N 1
ATOM 1418 C CA . SER A 1 189 ? -17.470 -24.676 37.009 1.00 31.34 189 SER A CA 1
ATOM 1419 C C . SER A 1 189 ? -16.786 -25.924 36.451 1.00 31.34 189 SER A C 1
ATOM 1421 O O . SER A 1 189 ? -16.198 -26.684 37.219 1.00 31.34 189 SER A O 1
ATOM 1423 N N . THR A 1 190 ? -16.725 -26.043 35.130 1.00 28.19 190 THR A N 1
ATOM 1424 C CA . THR A 1 190 ? -15.613 -26.716 34.454 1.00 28.19 190 THR A CA 1
ATOM 1425 C C . THR A 1 190 ? -15.130 -25.823 33.326 1.00 28.19 190 THR A C 1
ATOM 1427 O O . THR A 1 190 ? -15.822 -25.574 32.341 1.00 28.19 190 THR A O 1
ATOM 1430 N N . SER A 1 191 ? -13.934 -25.295 33.549 1.00 31.00 191 SER A N 1
ATOM 1431 C CA . SER A 1 191 ? -12.998 -24.827 32.543 1.00 31.00 191 SER A CA 1
ATOM 1432 C C . SER A 1 191 ? -12.786 -25.886 31.469 1.00 31.00 191 SER A C 1
ATOM 1434 O O . SER A 1 191 ? -12.499 -27.029 31.816 1.00 31.00 191 SER A O 1
ATOM 1436 N N . ASP A 1 192 ? -12.770 -25.477 30.205 1.00 26.58 192 ASP A N 1
ATOM 1437 C CA . ASP A 1 192 ? -11.844 -26.093 29.268 1.00 26.58 192 ASP A CA 1
ATOM 1438 C C . ASP A 1 192 ? -11.250 -25.060 28.319 1.00 26.58 192 ASP A C 1
ATOM 1440 O O . ASP A 1 192 ? -11.914 -24.165 27.794 1.00 26.58 192 ASP A O 1
ATOM 1444 N N . SER A 1 193 ? -9.935 -25.166 28.195 1.00 30.86 193 SER A N 1
ATOM 1445 C CA . SER A 1 193 ? -9.057 -24.260 27.477 1.00 30.86 193 SER A CA 1
ATOM 1446 C C . SER A 1 193 ? -8.751 -24.847 26.106 1.00 30.86 193 SER A C 1
ATOM 1448 O O . SER A 1 193 ? -8.295 -25.985 26.035 1.00 30.86 193 SER A O 1
ATOM 1450 N N . LYS A 1 194 ? -8.857 -24.050 25.036 1.00 31.14 194 LYS A N 1
ATOM 1451 C CA . LYS A 1 194 ? -7.791 -23.944 24.021 1.00 31.14 194 LYS A CA 1
ATOM 1452 C C . LYS A 1 194 ? -8.040 -22.783 23.046 1.00 31.14 194 LYS A C 1
ATOM 1454 O O . LYS A 1 194 ? -9.174 -22.595 22.613 1.00 31.14 194 LYS A O 1
ATOM 1459 N N . PRO A 1 195 ? -6.996 -22.010 22.690 1.00 34.00 195 PRO A N 1
ATOM 1460 C CA . PRO A 1 195 ? -7.112 -20.856 21.813 1.00 34.00 195 PRO A CA 1
ATOM 1461 C C . PRO A 1 195 ? -6.946 -21.280 20.351 1.00 34.00 195 PRO A C 1
ATOM 1463 O O . PRO A 1 195 ? -5.925 -21.849 19.967 1.00 34.00 195 PRO A O 1
ATOM 1466 N N . SER A 1 196 ? -7.933 -20.970 19.518 1.00 29.27 196 SER A N 1
ATOM 1467 C CA . SER A 1 196 ? -7.796 -20.987 18.062 1.00 29.27 196 SER A CA 1
ATOM 1468 C C . SER A 1 196 ? -7.592 -19.558 17.569 1.00 29.27 196 SER A C 1
ATOM 1470 O O . SER A 1 196 ? -8.524 -18.751 17.530 1.00 29.27 196 SER A O 1
ATOM 1472 N N . THR A 1 197 ? -6.346 -19.250 17.215 1.00 37.44 197 THR A N 1
ATOM 1473 C CA . THR A 1 197 ? -5.906 -18.014 16.565 1.00 37.44 197 THR A CA 1
ATOM 1474 C C . THR A 1 197 ? -6.736 -17.761 15.309 1.00 37.44 197 THR A C 1
ATOM 1476 O O . THR A 1 197 ? -6.518 -18.391 14.278 1.00 37.44 197 THR A O 1
ATOM 1479 N N . THR A 1 198 ? -7.682 -16.826 15.390 1.00 32.03 198 THR A N 1
ATOM 1480 C CA . THR A 1 198 ? -8.403 -16.318 14.220 1.00 32.03 198 THR A CA 1
ATOM 1481 C C . THR A 1 198 ? -7.981 -14.876 14.008 1.00 32.03 198 THR A C 1
ATOM 1483 O O . THR A 1 198 ? -8.083 -14.041 14.904 1.00 32.03 198 THR A O 1
ATOM 1486 N N . THR A 1 199 ? -7.436 -14.619 12.822 1.00 35.97 199 THR A N 1
ATOM 1487 C CA . THR A 1 199 ? -7.059 -13.304 12.312 1.00 35.97 199 THR A CA 1
ATOM 1488 C C . THR A 1 199 ? -8.246 -12.351 12.468 1.00 35.97 199 THR A C 1
ATOM 1490 O O . THR A 1 199 ? -9.280 -12.546 11.833 1.00 35.97 199 THR A O 1
ATOM 1493 N N . ALA A 1 200 ? -8.120 -11.352 13.343 1.00 36.28 200 ALA A N 1
ATOM 1494 C CA . ALA A 1 200 ? -9.133 -10.323 13.506 1.00 36.28 200 ALA A CA 1
ATOM 1495 C C . ALA A 1 200 ? -9.118 -9.427 12.263 1.00 36.28 200 ALA A C 1
ATOM 1497 O O . ALA A 1 200 ? -8.336 -8.483 12.165 1.00 36.28 200 ALA A O 1
ATOM 1498 N N . ASN A 1 201 ? -9.985 -9.736 11.300 1.00 39.25 201 ASN A N 1
ATOM 1499 C CA . ASN A 1 201 ? -10.463 -8.729 10.365 1.00 39.25 201 ASN A CA 1
ATOM 1500 C C . ASN A 1 201 ? -10.971 -7.555 11.207 1.00 39.25 201 ASN A C 1
ATOM 1502 O O . ASN A 1 201 ? -11.749 -7.760 12.142 1.00 39.25 201 ASN A O 1
ATOM 1506 N N . ARG A 1 202 ? -10.506 -6.339 10.915 1.00 41.84 202 ARG A N 1
ATOM 1507 C CA . ARG A 1 202 ? -11.051 -5.118 11.511 1.00 41.84 202 ARG A CA 1
ATOM 1508 C C . ARG A 1 202 ? -12.504 -4.997 11.050 1.00 41.84 202 ARG A C 1
ATOM 1510 O O . ARG A 1 202 ? -12.769 -4.441 9.993 1.00 41.84 202 ARG A O 1
ATOM 1517 N N . ALA A 1 203 ? -13.413 -5.596 11.809 1.00 48.53 203 ALA A N 1
ATOM 1518 C CA . ALA A 1 203 ? -14.837 -5.540 11.552 1.00 48.53 203 ALA A CA 1
ATOM 1519 C C . ALA A 1 203 ? -15.324 -4.119 11.827 1.00 48.53 203 ALA A C 1
ATOM 1521 O O . ALA A 1 203 ? -15.000 -3.528 12.861 1.00 48.53 203 ALA A O 1
ATOM 1522 N N . GLU A 1 204 ? -16.081 -3.562 10.894 1.00 53.59 204 GLU A N 1
ATOM 1523 C CA . GLU A 1 204 ? -16.780 -2.311 11.129 1.00 53.59 204 GLU A CA 1
ATOM 1524 C C . GLU A 1 204 ? -18.039 -2.624 11.941 1.00 53.59 204 GLU A C 1
ATOM 1526 O O . GLU A 1 204 ? -18.816 -3.513 11.596 1.00 53.59 204 GLU A O 1
ATOM 1531 N N . PHE A 1 205 ? -18.186 -1.962 13.087 1.00 52.28 205 PHE A N 1
ATOM 1532 C CA . PHE A 1 205 ? -19.254 -2.236 14.041 1.00 52.28 205 PHE A CA 1
ATOM 1533 C C . PHE A 1 205 ? -20.418 -1.276 13.793 1.00 52.28 205 PHE A C 1
ATOM 1535 O O . PHE A 1 205 ? -20.277 -0.070 13.983 1.00 52.28 205 PHE A O 1
ATOM 1542 N N . ALA A 1 206 ? -21.554 -1.818 13.366 1.00 51.22 206 ALA A N 1
ATOM 1543 C CA . ALA A 1 206 ? -22.832 -1.124 13.285 1.00 51.22 206 ALA A CA 1
ATOM 1544 C C . ALA A 1 206 ? -23.755 -1.758 14.332 1.00 51.22 206 ALA A C 1
ATOM 1546 O O . ALA A 1 206 ? -24.055 -2.944 14.236 1.00 51.22 206 ALA A O 1
ATOM 1547 N N . GLY A 1 207 ? -24.134 -1.006 15.370 1.00 59.44 207 GLY A N 1
ATOM 1548 C CA . GLY A 1 207 ? -24.949 -1.504 16.487 1.00 59.44 207 GLY A CA 1
ATOM 1549 C C . GLY A 1 207 ? -26.409 -1.806 16.101 1.00 59.44 207 GLY A C 1
ATOM 1550 O O . GLY A 1 207 ? -26.689 -2.533 15.159 1.00 59.44 207 GLY A O 1
ATOM 1551 N N . HIS A 1 208 ? -27.387 -1.240 16.817 1.00 48.41 208 HIS A N 1
ATOM 1552 C CA . HIS A 1 208 ? -28.838 -1.474 16.631 1.00 48.41 208 HIS A CA 1
ATOM 1553 C C . HIS A 1 208 ? -29.443 -1.065 15.258 1.00 48.41 208 HIS A C 1
ATOM 1555 O O . HIS A 1 208 ? -30.667 -1.068 15.099 1.00 48.41 208 HIS A O 1
ATOM 1561 N N . ALA A 1 209 ? -28.618 -0.760 14.254 1.00 53.66 209 ALA A N 1
ATOM 1562 C CA . ALA A 1 209 ? -29.002 -0.347 12.901 1.00 53.66 209 ALA A CA 1
ATOM 1563 C C . ALA A 1 209 ? -29.765 -1.420 12.093 1.00 53.66 209 ALA A C 1
ATOM 1565 O O . ALA A 1 209 ? -30.308 -1.132 11.028 1.00 53.66 209 ALA A O 1
ATOM 1566 N N . SER A 1 210 ? -29.813 -2.656 12.602 1.00 50.75 210 SER A N 1
ATOM 1567 C CA . SER A 1 210 ? -30.553 -3.789 12.025 1.00 50.75 210 SER A CA 1
ATOM 1568 C C . SER A 1 210 ? -31.940 -3.994 12.655 1.00 50.75 210 SER A C 1
ATOM 1570 O O . SER A 1 210 ? -32.593 -4.997 12.376 1.00 50.75 210 SER A O 1
ATOM 1572 N N . SER A 1 2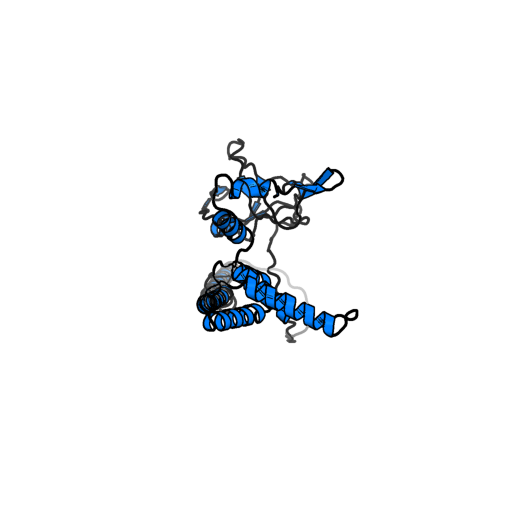11 ? -32.392 -3.100 13.545 1.00 49.44 211 SER A N 1
ATOM 1573 C CA . SER A 1 211 ? -33.752 -3.178 14.089 1.00 49.44 211 SER A CA 1
ATOM 1574 C C . SER A 1 211 ? -34.773 -2.780 13.010 1.00 49.44 211 SER A C 1
ATOM 1576 O O . SER A 1 211 ? -34.676 -1.682 12.461 1.00 49.44 211 SER A O 1
ATOM 1578 N N . PRO A 1 212 ? -35.733 -3.658 12.657 1.00 46.44 212 PRO A N 1
ATOM 1579 C CA . PRO A 1 212 ? -36.715 -3.341 11.632 1.00 46.44 212 PRO A CA 1
ATOM 1580 C C . PRO A 1 212 ? -37.573 -2.152 12.092 1.00 46.44 212 PRO A C 1
ATOM 1582 O O . PRO A 1 212 ? -38.009 -2.131 13.249 1.00 46.44 212 PRO A O 1
ATOM 1585 N N . PRO A 1 213 ? -37.842 -1.160 11.222 1.00 46.94 213 PRO A N 1
ATOM 1586 C CA . PRO A 1 213 ? -38.771 -0.093 11.555 1.00 46.94 213 PRO A CA 1
ATOM 1587 C C . PRO A 1 213 ? -40.155 -0.693 11.822 1.00 46.94 213 PRO A C 1
ATOM 1589 O O . PRO A 1 213 ? -40.575 -1.650 11.174 1.00 46.94 213 PRO A O 1
ATOM 1592 N N . LEU A 1 214 ? -40.900 -0.097 12.756 1.00 46.47 214 LEU A N 1
ATOM 1593 C CA . LEU A 1 214 ? -42.265 -0.501 13.130 1.00 46.47 214 LEU A CA 1
ATOM 1594 C C . LEU A 1 214 ? -43.302 -0.353 11.988 1.00 46.47 214 LEU A C 1
ATOM 1596 O O . LEU A 1 214 ? -44.499 -0.482 12.221 1.00 46.47 214 LEU A O 1
ATOM 1600 N N . SER A 1 215 ? -42.872 -0.071 10.753 1.00 44.16 215 SER A N 1
ATOM 1601 C CA . SER A 1 215 ? -43.715 -0.011 9.554 1.00 44.16 215 SER A CA 1
ATOM 1602 C C . SER A 1 215 ? -42.870 -0.087 8.267 1.00 44.16 215 SER A C 1
ATOM 1604 O O . SER A 1 215 ? -41.738 0.402 8.258 1.00 44.16 215 SER A O 1
ATOM 1606 N N . PRO A 1 216 ? -43.390 -0.681 7.174 1.00 40.97 216 PRO A N 1
ATOM 1607 C CA . PRO A 1 216 ? -42.699 -0.757 5.891 1.00 40.97 216 PRO A CA 1
ATOM 1608 C C . PRO A 1 216 ? -42.812 0.591 5.167 1.00 40.97 216 PRO A C 1
ATOM 1610 O O . PRO A 1 216 ? -43.666 0.782 4.304 1.00 40.97 216 PRO A O 1
ATOM 1613 N N . LEU A 1 217 ? -41.977 1.552 5.553 1.00 40.91 217 LEU A N 1
ATOM 1614 C CA . LEU A 1 217 ? -41.732 2.763 4.768 1.00 40.91 217 LEU A CA 1
ATOM 1615 C C . LEU A 1 217 ? -40.469 2.530 3.916 1.00 40.91 217 LEU A C 1
ATOM 1617 O O . LEU A 1 217 ? -39.614 1.744 4.337 1.00 40.91 217 LEU A O 1
ATOM 1621 N N . PRO A 1 218 ? -40.328 3.154 2.728 1.00 45.78 218 PRO A N 1
ATOM 1622 C CA . PRO A 1 218 ? -39.110 3.044 1.932 1.00 45.78 218 PRO A CA 1
ATOM 1623 C C . PRO A 1 218 ? -37.906 3.356 2.815 1.00 45.78 218 PRO A C 1
ATOM 1625 O O . PRO A 1 218 ? -37.996 4.255 3.652 1.00 45.78 218 PRO A O 1
ATOM 1628 N N . THR A 1 219 ? -36.814 2.608 2.650 1.00 51.94 219 THR A N 1
ATOM 1629 C CA . THR A 1 219 ? -35.540 2.863 3.330 1.00 51.94 219 THR A CA 1
ATOM 1630 C C . THR A 1 219 ? -35.224 4.355 3.221 1.00 51.94 219 THR A C 1
ATOM 1632 O O . THR A 1 219 ? -34.984 4.877 2.132 1.00 51.94 219 THR A O 1
ATOM 1635 N N . GLY A 1 220 ? -35.399 5.066 4.338 1.00 59.38 220 GLY A N 1
ATOM 1636 C CA . GLY A 1 220 ? -35.431 6.523 4.350 1.00 59.38 220 GLY A CA 1
ATOM 1637 C C . GLY A 1 220 ? -34.082 7.084 3.928 1.00 59.38 220 GLY A C 1
ATOM 1638 O O . GLY A 1 220 ? -33.040 6.529 4.271 1.00 59.38 220 GLY A O 1
ATOM 1639 N N . SER A 1 221 ? -34.085 8.211 3.216 1.00 67.12 221 SER A N 1
ATOM 1640 C CA . SER A 1 221 ? -32.846 8.919 2.865 1.00 67.12 221 SER A CA 1
ATOM 1641 C C . SER A 1 221 ? -32.168 9.594 4.069 1.00 67.12 221 SER A C 1
ATOM 1643 O O . SER A 1 221 ? -31.148 10.267 3.919 1.00 67.12 221 SER A O 1
ATOM 1645 N N . ASP A 1 222 ? -32.735 9.411 5.259 1.00 75.31 222 ASP A N 1
ATOM 1646 C CA . ASP A 1 222 ? -32.266 9.988 6.505 1.00 75.31 222 ASP A CA 1
ATOM 1647 C C . ASP A 1 222 ? -31.004 9.282 7.001 1.00 75.31 222 ASP A C 1
ATOM 1649 O O . ASP A 1 222 ? -30.822 8.070 6.843 1.00 75.31 222 ASP A O 1
ATOM 1653 N N . TRP A 1 223 ? -30.126 10.070 7.615 1.00 81.56 223 TRP A N 1
ATOM 1654 C CA . TRP A 1 223 ? -28.861 9.623 8.179 1.00 81.56 223 TRP A CA 1
ATOM 1655 C C . TRP A 1 223 ? -28.934 9.635 9.701 1.00 81.56 223 TRP A C 1
ATOM 1657 O O . TRP A 1 223 ? -29.190 10.674 10.310 1.00 81.56 223 TRP A O 1
ATOM 1667 N N . ILE A 1 224 ? -28.671 8.488 10.322 1.00 83.19 224 ILE A N 1
ATOM 1668 C CA . ILE A 1 224 ? -28.628 8.363 11.779 1.00 83.19 224 ILE A CA 1
ATOM 1669 C C . ILE A 1 224 ? -27.215 8.693 12.248 1.00 83.19 224 ILE A C 1
ATOM 1671 O O . ILE A 1 224 ? -26.267 8.002 11.878 1.00 83.19 224 ILE A O 1
ATOM 1675 N N . ALA A 1 225 ? -27.063 9.736 13.065 1.00 82.25 225 ALA A N 1
ATOM 1676 C CA . ALA A 1 225 ? -25.785 10.043 13.698 1.00 82.25 225 ALA A CA 1
ATOM 1677 C C . ALA A 1 225 ? -25.391 8.909 14.656 1.00 82.25 225 ALA A C 1
ATOM 1679 O O . ALA A 1 225 ? -26.074 8.657 15.648 1.00 82.25 225 ALA A O 1
ATOM 1680 N N . ASP A 1 226 ? -24.285 8.236 14.354 1.00 80.19 226 ASP A N 1
ATOM 1681 C CA . ASP A 1 226 ? -23.787 7.085 15.098 1.00 80.19 226 ASP A CA 1
ATOM 1682 C C . ASP A 1 226 ? -22.360 7.370 15.586 1.00 80.19 226 ASP A C 1
ATOM 1684 O O . ASP A 1 226 ? -21.422 7.561 14.803 1.00 80.19 226 ASP A O 1
ATOM 1688 N N . THR A 1 227 ? -22.199 7.438 16.907 1.00 78.25 227 THR A N 1
ATOM 1689 C CA . THR A 1 227 ? -20.902 7.638 17.566 1.00 78.25 227 THR A CA 1
ATOM 1690 C C . THR A 1 227 ? -20.079 6.351 17.650 1.00 78.25 227 THR A C 1
ATOM 1692 O O . THR A 1 227 ? -18.872 6.428 17.871 1.00 78.25 227 THR A O 1
ATOM 1695 N N . GLY A 1 228 ? -20.702 5.182 17.457 1.00 74.44 228 GLY A N 1
ATOM 1696 C CA . GLY A 1 228 ? -20.049 3.873 17.416 1.00 74.44 228 GLY A CA 1
ATOM 1697 C C . GLY A 1 228 ? -19.600 3.452 16.015 1.00 74.44 228 GLY A C 1
ATOM 1698 O O . GLY A 1 228 ? -18.659 2.666 15.883 1.00 74.44 228 GLY A O 1
ATOM 1699 N N . ALA A 1 229 ? -20.215 4.001 14.965 1.00 74.56 229 ALA A N 1
ATOM 1700 C CA . ALA A 1 229 ? -19.799 3.744 13.593 1.00 74.56 229 ALA A CA 1
ATOM 1701 C C . ALA A 1 229 ? -18.400 4.323 13.334 1.00 74.56 229 ALA A C 1
ATOM 1703 O O . ALA A 1 229 ? -18.133 5.499 13.580 1.00 74.56 229 ALA A O 1
ATOM 1704 N N . THR A 1 230 ? -17.499 3.507 12.783 1.00 75.38 230 THR A N 1
ATOM 1705 C CA . THR A 1 230 ? -16.135 3.941 12.410 1.00 75.38 230 THR A CA 1
ATOM 1706 C C . THR A 1 230 ? -16.091 4.646 11.049 1.00 75.38 230 THR A C 1
ATOM 1708 O O . THR A 1 230 ? -15.154 5.392 10.768 1.00 75.38 230 THR A O 1
ATOM 1711 N N . ILE A 1 231 ? -17.095 4.407 10.206 1.00 78.12 231 ILE A N 1
ATOM 1712 C CA . ILE A 1 231 ? -17.210 4.951 8.854 1.00 78.12 231 ILE A CA 1
ATOM 1713 C C . ILE A 1 231 ? -18.688 5.164 8.512 1.00 78.12 231 ILE A C 1
ATOM 1715 O O . ILE A 1 231 ? -19.562 4.562 9.136 1.00 78.12 231 ILE A O 1
ATOM 1719 N N . HIS A 1 232 ? -18.981 6.043 7.556 1.00 86.00 232 HIS A N 1
ATOM 1720 C CA . HIS A 1 232 ? -20.342 6.222 7.048 1.00 86.00 232 HIS A CA 1
ATOM 1721 C C . HIS A 1 232 ? -20.812 4.944 6.339 1.00 86.00 232 HIS A C 1
ATOM 1723 O O . HIS A 1 232 ? -20.033 4.361 5.589 1.00 86.00 232 HIS A O 1
ATOM 1729 N N . MET A 1 233 ? -22.067 4.529 6.519 1.00 85.50 233 MET A N 1
ATOM 1730 C CA . MET A 1 233 ? -22.610 3.322 5.879 1.00 85.50 233 MET A CA 1
ATOM 1731 C C . MET A 1 233 ? -23.983 3.574 5.261 1.00 85.50 233 MET A C 1
ATOM 1733 O O . MET A 1 233 ? -24.791 4.314 5.822 1.00 85.50 233 MET A O 1
ATOM 1737 N N . THR A 1 234 ? -24.274 2.932 4.131 1.00 82.81 234 THR A N 1
ATOM 1738 C CA . THR A 1 234 ? -25.586 3.015 3.470 1.00 82.81 234 THR A CA 1
ATOM 1739 C C . THR A 1 234 ? -25.961 1.697 2.783 1.00 82.81 234 THR A C 1
ATOM 1741 O O . THR A 1 234 ? -25.084 1.053 2.200 1.00 82.81 234 THR A O 1
ATOM 1744 N N . PRO A 1 235 ? -27.249 1.297 2.776 1.00 76.25 235 PRO A N 1
ATOM 1745 C CA . PRO A 1 235 ? -27.734 0.222 1.911 1.00 76.25 235 PRO A CA 1
ATOM 1746 C C . PRO A 1 235 ? -27.917 0.661 0.444 1.00 76.25 235 PRO A C 1
ATOM 1748 O O . PRO A 1 235 ? -28.083 -0.183 -0.441 1.00 76.25 235 PRO A O 1
ATOM 1751 N N . HIS A 1 236 ? -27.873 1.965 0.139 1.00 78.88 236 HIS A N 1
ATOM 1752 C CA . HIS A 1 236 ? -28.215 2.509 -1.178 1.00 78.88 236 HIS A CA 1
ATOM 1753 C C . HIS A 1 236 ? -27.030 2.502 -2.157 1.00 78.88 236 HIS A C 1
ATOM 1755 O O . HIS A 1 236 ? -26.287 3.472 -2.282 1.00 78.88 236 HIS A O 1
ATOM 1761 N N . LEU A 1 237 ? -26.896 1.422 -2.933 1.00 76.12 237 LEU A N 1
ATOM 1762 C CA . LEU A 1 237 ? -25.833 1.287 -3.943 1.00 76.12 237 LEU A CA 1
ATOM 1763 C C . LEU A 1 237 ? -25.871 2.382 -5.031 1.00 76.12 237 LEU A C 1
ATOM 1765 O O . LEU A 1 237 ? -24.833 2.803 -5.527 1.00 76.12 237 LEU A O 1
ATOM 1769 N N . HIS A 1 238 ? -27.061 2.866 -5.397 1.00 72.88 238 HIS A N 1
ATOM 1770 C CA . HIS A 1 238 ? -27.241 3.862 -6.462 1.00 72.88 238 HIS A CA 1
ATOM 1771 C C . HIS A 1 238 ? -26.789 5.286 -6.079 1.00 72.88 238 HIS A C 1
ATOM 1773 O O . HIS A 1 238 ? -26.808 6.176 -6.924 1.00 72.88 238 HIS A O 1
ATOM 1779 N N . TRP A 1 239 ? -26.397 5.521 -4.821 1.00 77.56 239 TRP A N 1
ATOM 1780 C CA . TRP A 1 239 ? -25.904 6.820 -4.339 1.00 77.56 239 TRP A CA 1
ATOM 1781 C C . TRP A 1 239 ? -24.411 7.050 -4.586 1.00 77.56 239 TRP A C 1
ATOM 1783 O O . TRP A 1 239 ? -23.915 8.166 -4.418 1.00 77.56 239 TRP A O 1
ATOM 1793 N N . PHE A 1 240 ? -23.682 6.001 -4.961 1.00 76.44 240 PHE A N 1
ATOM 1794 C CA . PHE A 1 240 ? -22.241 6.067 -5.139 1.00 76.44 240 PHE A CA 1
ATOM 1795 C C . PHE A 1 240 ? -21.878 6.810 -6.425 1.00 76.44 240 PHE A C 1
ATOM 1797 O O . PHE A 1 240 ? -22.460 6.596 -7.481 1.00 76.44 240 PHE A O 1
ATOM 1804 N N . ARG A 1 241 ? -20.887 7.701 -6.354 1.00 61.59 241 ARG A N 1
ATOM 1805 C CA . ARG A 1 241 ? -20.512 8.600 -7.461 1.00 61.59 241 ARG A CA 1
ATOM 1806 C C . ARG A 1 241 ? -19.530 8.024 -8.478 1.00 61.59 241 ARG A C 1
ATOM 1808 O O . ARG A 1 241 ? -19.073 8.77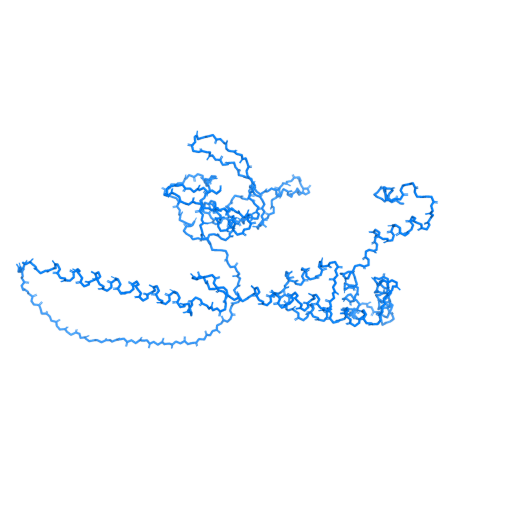2 -9.337 1.00 61.59 241 ARG A O 1
ATOM 1815 N N . THR A 1 242 ? -19.222 6.729 -8.426 1.00 60.62 242 THR A N 1
ATOM 1816 C CA . THR A 1 242 ? -18.332 6.078 -9.402 1.00 60.62 242 THR A CA 1
ATOM 1817 C C . THR A 1 242 ? -19.153 5.256 -10.400 1.00 60.62 242 THR A C 1
ATOM 1819 O O . THR A 1 242 ? -19.235 4.034 -10.249 1.00 60.62 242 THR A O 1
ATOM 1822 N N . PRO A 1 243 ? -19.800 5.890 -11.399 1.00 58.34 243 PRO A N 1
ATOM 1823 C CA . PRO A 1 243 ? -20.450 5.170 -12.476 1.00 58.34 243 PRO A CA 1
ATOM 1824 C C . PRO A 1 243 ? -19.377 4.529 -13.357 1.00 58.34 243 PRO A C 1
ATOM 1826 O O . PRO A 1 243 ? -18.543 5.198 -13.964 1.00 58.34 243 PRO A O 1
ATOM 1829 N N . ILE A 1 244 ? -19.411 3.212 -13.440 1.00 59.50 244 ILE A N 1
ATOM 1830 C CA . ILE A 1 244 ? -18.607 2.404 -14.342 1.00 59.50 244 ILE A CA 1
ATOM 1831 C C . ILE A 1 244 ? -19.530 2.041 -15.497 1.00 59.50 244 ILE A C 1
ATOM 1833 O O . ILE A 1 244 ? -20.465 1.254 -15.348 1.00 59.50 244 ILE A O 1
ATOM 1837 N N . ARG A 1 245 ? -19.295 2.661 -16.653 1.00 58.50 245 ARG A N 1
ATOM 1838 C CA . ARG A 1 245 ? -20.063 2.368 -17.861 1.00 58.50 245 ARG A CA 1
ATOM 1839 C C . ARG A 1 245 ? -19.531 1.087 -18.494 1.00 58.50 245 ARG A C 1
ATOM 1841 O O . ARG A 1 245 ? -18.371 1.032 -18.899 1.00 58.50 245 ARG A O 1
ATOM 1848 N N . LEU A 1 246 ? -20.374 0.069 -18.562 1.00 58.28 246 LEU A N 1
ATOM 1849 C CA . LEU A 1 246 ? -20.078 -1.205 -19.199 1.00 58.28 246 LEU A CA 1
ATOM 1850 C C . LEU A 1 246 ? -20.183 -1.093 -20.729 1.00 58.28 246 LEU A C 1
ATOM 1852 O O . LEU A 1 246 ? -20.700 -0.116 -21.278 1.00 58.28 246 LEU A O 1
ATOM 1856 N N . ALA A 1 247 ? -19.668 -2.104 -21.432 1.00 33.41 247 ALA A N 1
ATOM 1857 C CA . ALA A 1 247 ? -19.643 -2.147 -22.896 1.00 33.41 247 ALA A CA 1
ATOM 1858 C C . ALA A 1 247 ? -21.050 -2.149 -23.529 1.00 33.41 247 ALA A C 1
ATOM 1860 O O . ALA A 1 247 ? -21.224 -1.673 -24.648 1.00 33.41 247 ALA A O 1
ATOM 1861 N N . ASP A 1 248 ? -22.060 -2.618 -22.796 1.00 57.94 248 ASP A N 1
ATOM 1862 C CA . ASP A 1 248 ? -23.478 -2.571 -23.173 1.00 57.94 248 ASP A CA 1
ATOM 1863 C C . ASP A 1 248 ? -24.133 -1.205 -22.888 1.00 57.94 248 ASP A C 1
ATOM 1865 O O . ASP A 1 248 ? -25.345 -1.054 -23.015 1.00 57.94 248 ASP A O 1
ATOM 1869 N N . SER A 1 249 ? -23.338 -0.193 -22.522 1.00 56.97 249 SER A N 1
ATOM 1870 C CA . SER A 1 249 ? -23.788 1.135 -22.095 1.00 56.97 249 SER A CA 1
ATOM 1871 C C . SER A 1 249 ? -24.549 1.180 -20.766 1.00 56.97 249 SER A C 1
ATOM 1873 O O . SER A 1 249 ? -24.978 2.271 -20.378 1.00 56.97 249 SER A O 1
ATOM 1875 N N . SER A 1 250 ? -24.681 0.061 -20.048 1.00 50.78 250 SER A N 1
ATOM 1876 C CA . SER A 1 250 ? -25.210 0.062 -18.684 1.00 50.78 250 SER A CA 1
ATOM 1877 C C . SER A 1 250 ? -24.215 0.714 -17.719 1.00 50.78 250 SER A C 1
ATOM 1879 O O . SER A 1 250 ? -23.015 0.799 -17.987 1.00 50.78 250 SER A O 1
ATOM 1881 N N . ILE A 1 251 ? -24.719 1.235 -16.603 1.00 57.44 251 ILE A N 1
ATOM 1882 C CA . ILE A 1 251 ? -23.906 1.871 -15.567 1.00 57.44 251 ILE A CA 1
ATOM 1883 C C . ILE A 1 251 ? -23.981 0.992 -14.324 1.00 57.44 251 ILE A C 1
ATOM 1885 O O . ILE A 1 251 ? -25.065 0.777 -13.785 1.00 57.44 251 ILE A O 1
ATOM 1889 N N . ILE A 1 252 ? -22.829 0.506 -13.867 1.00 51.25 252 ILE A N 1
ATOM 1890 C CA . ILE A 1 252 ? -22.680 -0.159 -12.569 1.00 51.25 252 ILE A CA 1
ATOM 1891 C C . ILE A 1 252 ? -21.892 0.748 -11.625 1.00 51.25 252 ILE A C 1
ATOM 1893 O O . ILE A 1 252 ? -21.135 1.600 -12.074 1.00 51.25 252 ILE A O 1
ATOM 1897 N N . TYR A 1 253 ? -22.046 0.577 -10.318 1.00 55.50 253 TYR A N 1
ATOM 1898 C CA . TYR A 1 253 ? -21.336 1.383 -9.323 1.00 55.50 253 TYR A CA 1
ATOM 1899 C C . TYR A 1 253 ? -20.268 0.547 -8.620 1.00 55.50 253 TYR A C 1
ATOM 1901 O O . TYR A 1 253 ? -20.452 -0.655 -8.422 1.00 55.50 253 TYR A O 1
ATOM 1909 N N . SER A 1 254 ? -19.144 1.166 -8.249 1.00 54.16 254 SER A N 1
ATOM 1910 C CA . SER A 1 254 ? -18.099 0.496 -7.466 1.00 54.16 254 SER A CA 1
ATOM 1911 C C . SER A 1 254 ? -18.674 -0.024 -6.141 1.00 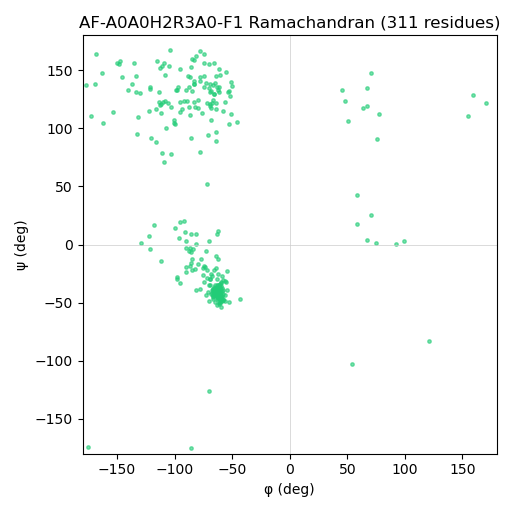54.16 254 SER A C 1
ATOM 1913 O O . SER A 1 254 ? -19.082 0.774 -5.297 1.00 54.16 254 SER A O 1
ATOM 1915 N N . ALA A 1 255 ? -18.706 -1.345 -5.951 1.00 55.25 255 ALA A N 1
ATOM 1916 C CA . ALA A 1 255 ? -19.168 -1.972 -4.716 1.00 55.25 255 ALA A CA 1
ATOM 1917 C C . ALA A 1 255 ? -18.041 -2.012 -3.669 1.00 55.25 255 ALA A C 1
ATOM 1919 O O . ALA A 1 255 ? -16.892 -2.307 -3.998 1.00 55.25 255 ALA A O 1
ATOM 1920 N N . GLY A 1 256 ? -18.369 -1.722 -2.409 1.00 67.50 256 GLY A N 1
ATOM 1921 C CA . GLY A 1 256 ? -17.424 -1.733 -1.292 1.00 67.50 256 GLY A CA 1
ATOM 1922 C C . GLY A 1 256 ? -17.344 -0.375 -0.609 1.00 67.50 256 GLY A C 1
ATOM 1923 O O . GLY A 1 256 ? -18.026 -0.167 0.382 1.00 67.50 256 GLY A O 1
ATOM 1924 N N . VAL A 1 257 ? -16.547 0.558 -1.131 1.00 75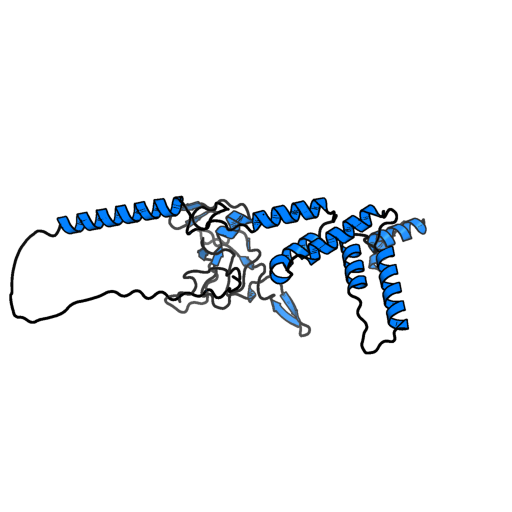.44 257 VAL A N 1
ATOM 1925 C CA . VAL A 1 257 ? -16.334 1.892 -0.538 1.00 75.44 257 VAL A CA 1
ATOM 1926 C C . VAL A 1 257 ? -16.360 2.957 -1.635 1.00 75.44 257 VAL A C 1
ATOM 1928 O O . VAL A 1 257 ? -15.747 2.766 -2.683 1.00 75.44 257 VAL A O 1
ATOM 1931 N N . GLY A 1 258 ? -17.005 4.098 -1.398 1.00 77.06 258 GLY A N 1
ATOM 1932 C CA . GLY A 1 258 ? -17.012 5.218 -2.344 1.00 77.06 258 GLY A CA 1
ATOM 1933 C C . GLY A 1 258 ? -17.712 6.469 -1.818 1.00 77.06 258 GLY A C 1
ATOM 1934 O O . GLY A 1 258 ? -18.082 6.538 -0.651 1.00 77.06 258 GLY A O 1
ATOM 1935 N N . ASP A 1 259 ? -17.852 7.480 -2.668 1.00 82.69 259 ASP A N 1
ATOM 1936 C CA . ASP A 1 259 ? -18.338 8.796 -2.251 1.00 82.69 259 ASP A CA 1
ATOM 1937 C C . ASP A 1 259 ? -19.837 8.950 -2.526 1.00 82.69 259 ASP A C 1
ATOM 1939 O O . ASP A 1 259 ? -20.316 8.605 -3.611 1.00 82.69 259 ASP A O 1
ATOM 1943 N N . VAL A 1 260 ? -20.563 9.499 -1.552 1.00 80.69 260 VAL A N 1
ATOM 1944 C CA . VAL A 1 260 ? -22.020 9.687 -1.590 1.00 80.69 260 VAL A CA 1
ATOM 1945 C C . VAL A 1 260 ? -22.357 11.161 -1.426 1.00 80.69 260 VAL A C 1
ATOM 1947 O O . VAL A 1 260 ? -21.822 11.843 -0.552 1.00 80.69 260 VAL A O 1
ATOM 1950 N N . GLU A 1 261 ? -23.259 11.660 -2.266 1.00 79.62 261 GLU A N 1
ATOM 1951 C CA . GLU A 1 261 ? -23.789 13.016 -2.153 1.00 79.62 261 GLU A CA 1
ATOM 1952 C C . GLU A 1 261 ? -25.007 13.051 -1.228 1.00 79.62 261 GLU A C 1
ATOM 1954 O O . GLU A 1 261 ? -25.894 12.205 -1.307 1.00 79.62 261 GLU A O 1
ATOM 1959 N N . PHE A 1 262 ? -25.043 14.049 -0.354 1.00 78.44 262 PHE A N 1
ATOM 1960 C CA . PHE A 1 262 ? -26.084 14.236 0.642 1.00 78.44 262 PHE A CA 1
ATOM 1961 C C . PHE A 1 262 ? -26.553 15.690 0.650 1.00 78.44 262 PHE A C 1
ATOM 1963 O O . PHE A 1 262 ? -25.747 16.618 0.712 1.00 78.44 262 PHE A O 1
ATOM 1970 N N . GLU A 1 263 ? -27.865 15.902 0.616 1.00 75.50 263 GLU A N 1
ATOM 1971 C CA . GLU A 1 263 ? -28.474 17.225 0.738 1.00 75.50 263 GLU A CA 1
ATOM 1972 C C . GLU A 1 263 ? -29.131 17.348 2.123 1.00 75.50 263 GLU A C 1
ATOM 1974 O O . GLU A 1 263 ? -30.217 16.808 2.332 1.00 75.50 263 GLU A O 1
ATOM 1979 N N . PRO A 1 264 ? -28.481 18.007 3.104 1.00 69.56 264 PRO A N 1
ATOM 1980 C CA . PRO A 1 264 ? -29.032 18.124 4.450 1.00 69.56 264 PRO A CA 1
ATOM 1981 C C . PRO A 1 264 ? -30.297 18.972 4.441 1.00 69.56 264 PRO A C 1
ATOM 1983 O O . PRO A 1 264 ? -30.305 20.049 3.854 1.00 69.56 264 PRO A O 1
ATOM 1986 N N . VAL A 1 265 ? -31.334 18.568 5.169 1.00 69.31 265 VAL A N 1
ATOM 1987 C CA . VAL A 1 265 ? -32.504 19.422 5.415 1.00 69.31 265 VAL A CA 1
ATOM 1988 C C . VAL A 1 265 ? -32.281 20.194 6.715 1.00 69.31 265 VAL A C 1
ATOM 1990 O O . VAL A 1 265 ? -32.011 19.613 7.765 1.00 69.31 265 VAL A O 1
ATOM 1993 N N . ARG A 1 266 ? -32.346 21.528 6.658 1.00 66.44 266 ARG A N 1
ATOM 1994 C CA . ARG A 1 266 ? -32.202 22.393 7.840 1.00 66.44 266 ARG A CA 1
ATOM 1995 C C . ARG A 1 266 ? -33.463 22.339 8.709 1.00 66.44 266 ARG A C 1
ATOM 1997 O O . ARG A 1 266 ? -34.539 21.985 8.242 1.00 66.44 266 ARG A O 1
ATOM 2004 N N . ARG A 1 267 ? -33.361 22.795 9.965 1.00 60.62 267 ARG A N 1
ATOM 2005 C CA . ARG A 1 267 ? -34.470 22.824 10.951 1.00 60.62 267 ARG A CA 1
ATOM 2006 C C . ARG A 1 267 ? -35.735 23.554 10.468 1.00 60.62 267 ARG A C 1
ATOM 2008 O O . ARG A 1 267 ? -36.817 23.308 10.979 1.00 60.62 267 ARG A O 1
ATOM 2015 N N . ASN A 1 268 ? -35.602 24.454 9.496 1.00 67.00 268 ASN A N 1
ATOM 2016 C CA . ASN A 1 268 ? -36.703 25.188 8.867 1.00 67.00 268 ASN A CA 1
ATOM 2017 C C . ASN A 1 268 ? -37.281 24.488 7.617 1.00 67.00 268 ASN A C 1
ATOM 2019 O O . ASN A 1 268 ? -38.024 25.119 6.869 1.00 67.00 268 ASN A O 1
ATOM 2023 N N . GLY A 1 269 ? -36.911 23.230 7.354 1.00 67.00 269 GLY A N 1
ATOM 2024 C CA . GLY A 1 269 ? -37.352 22.451 6.192 1.00 67.00 269 GLY A CA 1
ATOM 2025 C C . GLY A 1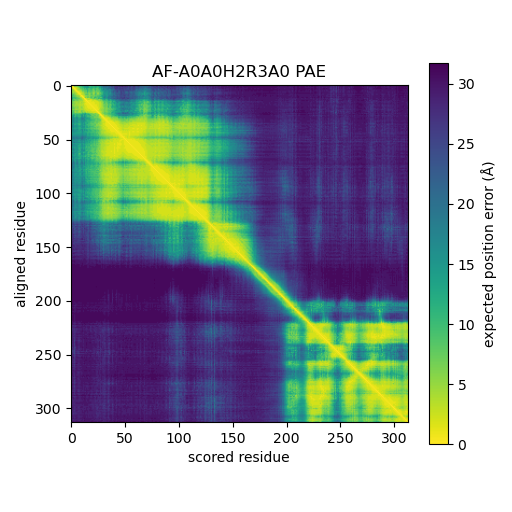 269 ? -36.685 22.842 4.870 1.00 67.00 269 GLY A C 1
ATOM 2026 O O . GLY A 1 269 ? -37.002 22.265 3.837 1.00 67.00 269 GLY A O 1
ATOM 2027 N N . GLN A 1 270 ? -35.767 23.814 4.878 1.00 69.06 270 GLN A N 1
ATOM 2028 C CA . GLN A 1 270 ? -35.068 24.249 3.670 1.00 69.06 270 GLN A CA 1
ATOM 2029 C C . GLN A 1 270 ? -33.869 23.336 3.376 1.00 69.06 270 GLN A C 1
ATOM 2031 O O . GLN A 1 270 ? -33.145 22.973 4.313 1.00 69.06 270 GLN A O 1
ATOM 2036 N N . PRO A 1 271 ? -33.600 23.010 2.100 1.00 70.38 271 PRO A N 1
ATOM 2037 C CA . PRO A 1 271 ? -32.391 22.295 1.726 1.00 70.38 271 PRO A CA 1
ATOM 2038 C C . PRO A 1 271 ? -31.155 23.130 2.083 1.00 70.38 271 PRO A C 1
ATOM 2040 O O . PRO A 1 271 ? -31.075 24.342 1.867 1.00 70.38 271 PRO A O 1
ATOM 2043 N N . GLY A 1 272 ? -30.197 22.472 2.714 1.00 67.31 272 GLY A N 1
ATOM 2044 C CA . GLY A 1 272 ? -28.887 22.996 3.039 1.00 67.31 272 GLY A CA 1
ATOM 2045 C C . GLY A 1 272 ? -27.908 22.817 1.883 1.00 67.31 272 GLY A C 1
ATOM 2046 O O . GLY A 1 272 ? -28.245 22.370 0.791 1.00 67.31 272 GLY A O 1
ATOM 2047 N N . ARG A 1 273 ? -26.649 23.185 2.122 1.00 75.50 273 ARG A N 1
ATOM 2048 C CA . ARG A 1 273 ? -25.584 23.002 1.132 1.00 75.50 273 ARG A CA 1
ATOM 2049 C C . ARG A 1 273 ? -25.355 21.504 0.914 1.00 75.50 273 ARG A C 1
ATOM 2051 O O . ARG A 1 273 ? -25.127 20.808 1.898 1.00 75.50 273 ARG A O 1
ATOM 2058 N N . ARG A 1 274 ? -25.347 21.041 -0.343 1.00 74.81 274 ARG A N 1
ATOM 2059 C CA . ARG A 1 274 ? -24.953 19.662 -0.683 1.00 74.81 274 ARG A CA 1
ATOM 2060 C C . ARG A 1 274 ? -23.571 19.344 -0.111 1.00 74.81 274 ARG A C 1
ATOM 2062 O O . ARG A 1 274 ? -22.627 20.123 -0.272 1.00 74.81 274 ARG A O 1
ATOM 2069 N N . LEU A 1 275 ? -23.479 18.202 0.552 1.00 75.62 275 LEU A N 1
ATOM 2070 C CA . LEU A 1 275 ? -22.278 17.642 1.149 1.00 75.62 275 LEU A CA 1
ATOM 2071 C C . LEU A 1 275 ? -21.899 16.367 0.400 1.00 75.62 275 LEU A C 1
ATOM 2073 O O . LEU A 1 275 ? -22.752 15.677 -0.151 1.00 75.62 275 LEU A O 1
ATOM 2077 N N . VAL A 1 276 ? -20.609 16.048 0.396 1.00 82.69 276 VAL A N 1
ATOM 2078 C CA . VAL A 1 276 ? -20.113 14.770 -0.116 1.00 82.69 276 VAL A CA 1
ATOM 2079 C C . VAL A 1 276 ? -19.489 14.022 1.047 1.00 82.69 276 VAL A C 1
ATOM 2081 O O . VAL A 1 276 ? -18.502 14.478 1.631 1.00 82.69 276 VAL A O 1
ATOM 2084 N N . PHE A 1 277 ? -20.070 12.880 1.389 1.00 82.56 277 PHE A N 1
ATOM 2085 C CA . PHE A 1 277 ? -19.474 11.946 2.325 1.00 82.56 277 PHE A CA 1
ATOM 2086 C C . PHE A 1 277 ? -18.466 11.102 1.572 1.00 82.56 277 PHE A C 1
ATOM 2088 O O . PHE A 1 277 ? -18.801 10.405 0.617 1.00 82.56 277 PHE A O 1
ATOM 2095 N N . GLN A 1 278 ? -17.213 11.219 1.990 1.00 82.25 278 GLN A N 1
ATOM 2096 C CA . GLN A 1 278 ? -16.127 10.459 1.399 1.00 82.25 278 GLN A CA 1
ATOM 2097 C C . GLN A 1 278 ? -15.978 9.124 2.108 1.00 82.25 278 GLN A C 1
ATOM 2099 O O . GLN A 1 278 ? -16.119 9.059 3.332 1.00 82.25 278 GLN A O 1
ATOM 2104 N N . ARG A 1 279 ? -15.607 8.090 1.349 1.00 79.75 279 ARG A N 1
ATOM 2105 C CA . ARG A 1 279 ? -15.367 6.737 1.874 1.00 79.75 279 ARG A CA 1
ATOM 2106 C C . ARG A 1 279 ? -16.582 6.122 2.589 1.00 79.75 279 ARG A C 1
ATOM 2108 O O . ARG A 1 279 ? -16.423 5.515 3.636 1.00 79.75 279 ARG A O 1
ATOM 2115 N N . VAL A 1 280 ? -17.787 6.259 2.056 1.00 85.19 280 VAL A N 1
ATOM 2116 C CA . VAL A 1 280 ? -18.969 5.548 2.568 1.00 85.19 280 VAL A CA 1
ATOM 2117 C C . VAL A 1 280 ? -18.856 4.055 2.247 1.00 85.19 280 VAL A C 1
ATOM 2119 O O . VAL A 1 280 ? -18.508 3.706 1.122 1.00 85.19 280 VAL A O 1
ATOM 2122 N N . LEU A 1 281 ? -19.138 3.172 3.209 1.00 84.81 281 LEU A N 1
ATOM 2123 C CA . LEU A 1 281 ? -19.239 1.727 2.990 1.00 84.81 281 LEU A CA 1
ATOM 2124 C C . LEU A 1 281 ? -20.655 1.365 2.509 1.00 84.81 281 LEU A C 1
ATOM 2126 O O . LEU A 1 281 ? -21.655 1.780 3.101 1.00 84.81 281 LEU A O 1
ATOM 2130 N N . HIS A 1 282 ? -20.749 0.558 1.452 1.00 84.44 282 HIS A N 1
ATOM 2131 C CA . HIS A 1 282 ?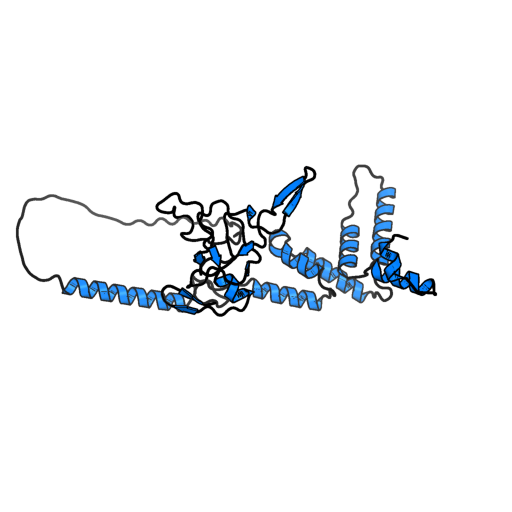 -22.022 -0.039 1.041 1.00 84.44 282 HIS A CA 1
ATOM 2132 C C . HIS A 1 282 ? -22.308 -1.309 1.853 1.00 84.44 282 HIS A C 1
ATOM 2134 O O . HIS A 1 282 ? -21.511 -2.245 1.833 1.00 84.44 282 HIS A O 1
ATOM 2140 N N . VAL A 1 283 ? -23.446 -1.346 2.552 1.00 78.75 283 VAL A N 1
ATOM 2141 C CA . VAL A 1 283 ? -23.873 -2.489 3.378 1.00 78.75 283 VAL A CA 1
ATOM 2142 C C . VAL A 1 283 ? -25.340 -2.820 3.068 1.00 78.75 283 VAL A C 1
ATOM 2144 O O . VAL A 1 283 ? -26.232 -2.194 3.642 1.00 78.75 283 VAL A O 1
ATOM 2147 N N . PRO A 1 284 ? -25.616 -3.784 2.165 1.00 74.50 284 PRO A N 1
ATOM 2148 C CA . PRO A 1 284 ? -26.976 -4.134 1.735 1.00 74.50 284 PRO A CA 1
ATOM 2149 C C . PRO A 1 284 ? -27.920 -4.528 2.876 1.00 74.50 284 PRO A C 1
ATOM 2151 O O . PRO A 1 284 ? -29.115 -4.266 2.795 1.00 74.50 284 PRO A O 1
ATOM 2154 N N . ASP A 1 285 ? -27.375 -5.132 3.933 1.00 71.94 285 ASP A N 1
ATOM 2155 C CA . ASP A 1 285 ? -28.145 -5.675 5.056 1.00 71.94 285 ASP A CA 1
ATOM 2156 C C . ASP A 1 285 ? -28.551 -4.609 6.098 1.00 71.94 285 ASP A C 1
ATOM 2158 O O . ASP A 1 285 ? -29.193 -4.927 7.102 1.00 71.94 285 ASP A O 1
ATOM 2162 N N . LEU A 1 286 ? -28.184 -3.336 5.894 1.00 70.06 286 LEU A N 1
ATOM 2163 C CA . LEU A 1 286 ? -28.614 -2.237 6.762 1.00 70.06 286 LEU A CA 1
ATOM 2164 C C . LEU A 1 286 ? -30.048 -1.799 6.461 1.00 70.06 286 LEU A C 1
ATOM 2166 O O . LEU A 1 286 ? -30.450 -1.639 5.311 1.00 70.06 286 LEU A O 1
ATOM 2170 N N . CYS A 1 287 ? -30.798 -1.496 7.520 1.00 69.94 287 CYS A N 1
ATOM 2171 C CA . CYS A 1 287 ? -32.146 -0.938 7.401 1.00 69.94 287 CYS A CA 1
ATOM 2172 C C . CYS A 1 287 ? -32.150 0.599 7.269 1.00 69.94 287 CYS A C 1
ATOM 2174 O O . CYS A 1 287 ? -33.1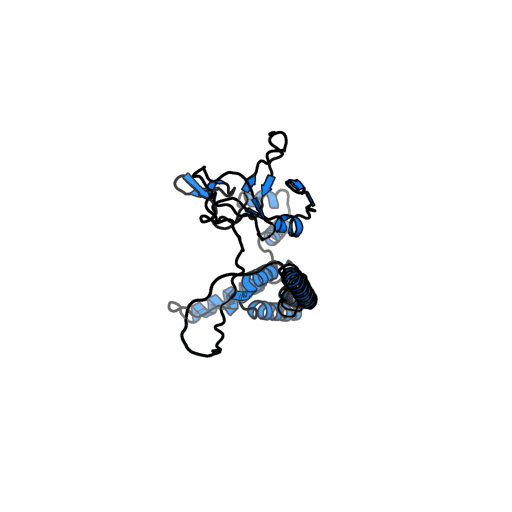41 1.173 6.823 1.00 69.94 287 CYS A O 1
ATOM 2176 N N . SER A 1 288 ? -31.057 1.271 7.648 1.00 76.94 288 SER A N 1
ATOM 2177 C CA . SER A 1 288 ? -30.934 2.736 7.692 1.00 76.94 288 SER A CA 1
ATOM 2178 C C . SER A 1 288 ? -29.507 3.202 7.392 1.00 76.94 288 SER A C 1
ATOM 2180 O O . SER A 1 288 ? -28.551 2.470 7.657 1.00 76.94 288 SER A O 1
ATOM 2182 N N . ASN A 1 289 ? -29.344 4.438 6.908 1.00 82.31 289 ASN A N 1
ATOM 2183 C CA . ASN A 1 289 ? -28.022 5.043 6.711 1.00 82.31 289 ASN A CA 1
ATOM 2184 C C . ASN A 1 289 ? -27.383 5.423 8.054 1.00 82.31 289 ASN A C 1
ATOM 2186 O O . ASN A 1 289 ? -28.052 5.982 8.927 1.00 82.31 289 ASN A O 1
ATOM 2190 N N . LEU A 1 290 ? -26.080 5.176 8.202 1.00 85.75 290 LEU A N 1
ATOM 2191 C CA . LEU A 1 290 ? -25.312 5.501 9.404 1.00 85.75 290 LEU A CA 1
ATOM 2192 C C . LEU A 1 290 ? -24.286 6.585 9.125 1.00 85.75 290 LEU A C 1
ATOM 2194 O O . LEU A 1 290 ? -23.392 6.437 8.291 1.00 85.75 290 LEU A O 1
ATOM 2198 N N . PHE A 1 291 ? -24.382 7.673 9.870 1.00 85.56 291 PHE A N 1
ATOM 2199 C CA . PHE A 1 291 ? -23.471 8.796 9.799 1.00 85.56 291 PHE A CA 1
ATOM 2200 C C . PHE A 1 291 ? -22.445 8.709 10.923 1.00 85.56 291 PHE A C 1
ATOM 2202 O O . PHE A 1 291 ? -22.748 9.010 12.075 1.00 85.56 291 PHE A O 1
ATOM 2209 N N . SER A 1 292 ? -21.220 8.302 10.584 1.00 86.44 292 SER A N 1
ATOM 2210 C CA . SER A 1 292 ? -20.131 8.204 11.554 1.00 86.44 292 SER A CA 1
ATOM 2211 C C . SER A 1 292 ? -19.687 9.580 12.046 1.00 86.44 292 SER A C 1
ATOM 2213 O O . SER A 1 292 ? -18.996 10.330 11.353 1.00 86.44 292 SER A O 1
ATOM 2215 N N . VAL A 1 293 ? -20.039 9.874 13.295 1.00 83.81 293 VAL A N 1
ATOM 2216 C CA . VAL A 1 293 ? -19.566 11.063 14.015 1.00 83.81 293 VAL A CA 1
ATOM 2217 C C . VAL A 1 293 ? -18.059 10.963 14.258 1.00 83.81 293 VAL A C 1
ATOM 2219 O O . VAL A 1 293 ? -17.334 11.950 14.142 1.00 83.81 293 VAL A O 1
ATOM 2222 N N . LEU A 1 294 ? -17.574 9.748 14.531 1.00 81.88 294 LEU A N 1
ATOM 2223 C CA . LEU A 1 294 ? -16.162 9.471 14.782 1.00 81.88 294 LEU A CA 1
ATOM 2224 C C . LEU A 1 294 ? -15.283 9.747 13.553 1.00 81.88 294 LEU A C 1
ATOM 2226 O O . LEU A 1 294 ? -14.171 10.253 13.691 1.00 81.88 294 LEU A O 1
ATOM 2230 N N . PHE A 1 295 ? -15.770 9.439 12.349 1.00 82.75 295 PHE A N 1
ATOM 2231 C CA . PHE A 1 295 ? -15.049 9.727 11.111 1.00 82.75 295 PHE A CA 1
ATOM 2232 C C . PHE A 1 295 ? -14.875 11.236 10.904 1.00 82.75 295 PHE A C 1
ATOM 2234 O O . PHE A 1 295 ? -13.791 11.686 10.528 1.00 82.75 295 PHE A O 1
ATOM 2241 N N . LEU A 1 296 ? -15.902 12.041 11.195 1.00 81.75 296 LEU A N 1
ATOM 2242 C CA . LEU A 1 296 ? -15.802 13.496 11.073 1.00 81.75 296 LEU A CA 1
ATOM 2243 C C . LEU A 1 296 ? -14.798 14.104 12.052 1.00 81.75 296 LEU A C 1
ATOM 2245 O O . LEU A 1 296 ? -13.926 14.872 11.637 1.00 81.75 296 LEU A O 1
ATOM 2249 N N . THR A 1 297 ? -14.886 13.741 13.330 1.00 81.38 297 THR A N 1
ATOM 2250 C CA . THR A 1 297 ? -13.999 14.297 14.361 1.00 81.38 297 THR A CA 1
ATOM 2251 C C . THR A 1 297 ? -12.549 13.879 14.133 1.00 81.38 297 THR A C 1
ATOM 2253 O O . THR A 1 297 ? -11.637 14.696 14.233 1.00 81.38 297 THR A O 1
ATOM 2256 N N . LYS A 1 298 ? -12.315 12.624 13.733 1.00 79.56 298 LYS A N 1
ATOM 2257 C CA . LYS A 1 298 ? -10.964 12.078 13.565 1.00 79.56 298 LYS A CA 1
ATOM 2258 C C . LYS A 1 298 ? -10.297 12.439 12.240 1.00 79.56 298 LYS A C 1
ATOM 2260 O O . LYS A 1 298 ? -9.086 12.643 12.206 1.00 79.56 298 LYS A O 1
ATOM 2265 N N . ASN A 1 299 ? -11.045 12.444 11.138 1.00 76.81 299 ASN A N 1
ATOM 2266 C CA . ASN A 1 299 ? -10.470 12.533 9.791 1.00 76.81 299 ASN A CA 1
ATOM 2267 C C . ASN A 1 299 ? -10.776 13.846 9.075 1.00 76.81 299 ASN A C 1
ATOM 2269 O O . ASN A 1 299 ? -10.152 14.123 8.049 1.00 76.81 299 ASN A O 1
ATOM 2273 N N . LYS A 1 300 ? -11.735 14.628 9.573 1.00 76.25 300 LYS A N 1
ATOM 2274 C CA . LYS A 1 300 ? -12.174 15.872 8.937 1.00 76.25 300 LYS A CA 1
ATOM 2275 C C . LYS A 1 300 ? -12.023 17.106 9.831 1.00 76.25 300 LYS A C 1
ATOM 2277 O O . LYS A 1 300 ? -12.244 18.204 9.334 1.00 76.25 300 LYS A O 1
ATOM 2282 N N . GLY A 1 301 ? -11.594 16.937 11.086 1.00 77.25 301 GLY A N 1
ATOM 2283 C CA . GLY A 1 301 ? -11.286 18.038 12.006 1.00 77.25 301 GLY A CA 1
ATOM 2284 C C . GLY A 1 301 ? -12.517 18.806 12.489 1.00 77.25 301 GLY A C 1
ATOM 2285 O O . GLY A 1 301 ? -12.407 19.987 12.792 1.00 77.25 301 GLY A O 1
ATOM 2286 N N . PHE A 1 302 ? -13.683 18.156 12.502 1.00 76.88 302 PHE A N 1
ATOM 2287 C CA . PHE A 1 302 ? -14.922 18.743 13.010 1.00 76.88 302 PHE A CA 1
ATOM 2288 C C . PHE A 1 302 ? -15.003 18.597 14.531 1.00 76.88 302 PHE A C 1
ATOM 2290 O O . PHE A 1 302 ? -14.729 17.517 15.057 1.00 76.88 302 PHE A O 1
ATOM 2297 N N . ASP A 1 303 ? -15.459 19.645 15.213 1.00 81.19 303 ASP A N 1
ATOM 2298 C CA . ASP A 1 303 ? -15.821 19.591 16.627 1.00 81.19 303 ASP A CA 1
ATOM 2299 C C . ASP A 1 303 ? -17.325 19.358 16.751 1.00 81.19 303 ASP A C 1
ATOM 2301 O O . ASP A 1 303 ? -18.136 20.119 16.228 1.00 81.19 303 ASP A O 1
ATOM 2305 N N . VAL A 1 304 ? -17.708 18.283 17.439 1.00 82.19 304 VAL A N 1
ATOM 2306 C CA . VAL A 1 304 ? -19.112 17.872 17.524 1.00 82.19 304 VAL A CA 1
ATOM 2307 C C . VAL A 1 304 ? -19.682 18.202 18.896 1.00 82.19 304 VAL A C 1
ATOM 2309 O O . VAL A 1 304 ? -19.223 17.691 19.918 1.00 82.19 304 VAL A O 1
ATOM 2312 N N . HIS A 1 305 ? -20.745 19.002 18.905 1.00 82.56 305 HIS A N 1
ATOM 2313 C CA . HIS A 1 305 ? -21.511 19.347 20.096 1.00 82.56 305 HIS A CA 1
ATOM 2314 C C . HIS A 1 305 ? -22.889 18.680 20.053 1.00 82.56 305 HIS A C 1
ATOM 2316 O O . HIS A 1 305 ? -23.666 18.880 19.119 1.00 82.56 305 HIS A O 1
ATOM 2322 N N . ILE A 1 306 ? -23.204 17.886 21.079 1.00 83.62 306 ILE A N 1
ATOM 2323 C CA . ILE A 1 306 ? -24.483 17.175 21.198 1.00 83.62 306 ILE A CA 1
ATOM 2324 C C . ILE A 1 306 ? -25.357 17.907 22.218 1.00 83.62 306 ILE A C 1
ATOM 2326 O O . ILE A 1 306 ? -25.006 17.994 23.396 1.00 83.62 306 ILE A O 1
ATOM 2330 N N . PHE A 1 307 ? -26.505 18.410 21.771 1.00 80.25 307 PHE A N 1
ATOM 2331 C CA . PHE A 1 307 ? -27.459 19.164 22.577 1.00 80.25 307 PHE A CA 1
ATOM 2332 C C . PHE A 1 307 ? -28.807 18.450 22.589 1.00 80.25 307 PHE A C 1
ATOM 2334 O O . PHE A 1 307 ? -29.642 18.696 21.726 1.00 80.25 307 PHE A O 1
ATOM 2341 N N . GLY A 1 308 ? -29.041 17.580 23.573 1.00 79.19 308 GLY A N 1
ATOM 2342 C CA . GLY A 1 308 ? -30.331 16.898 23.717 1.00 79.19 308 GLY A CA 1
ATOM 2343 C C . GLY A 1 308 ? -30.762 16.173 22.435 1.00 79.19 308 GLY A C 1
ATOM 2344 O O . GLY A 1 308 ? -30.250 15.097 22.142 1.00 79.19 308 GLY A O 1
ATOM 2345 N N . ASP A 1 309 ? -31.703 16.768 21.698 1.00 76.12 309 ASP A N 1
ATOM 2346 C CA . ASP A 1 309 ? -32.309 16.261 20.463 1.00 76.12 309 ASP A CA 1
ATOM 2347 C C . ASP A 1 309 ? -31.593 16.668 19.159 1.00 76.12 309 ASP A C 1
ATOM 2349 O O . ASP A 1 309 ? -32.009 16.231 18.086 1.00 76.12 309 ASP A O 1
ATOM 2353 N N . PHE A 1 310 ? -30.527 17.476 19.202 1.00 70.12 310 PHE A N 1
ATOM 2354 C CA . PHE A 1 310 ? -29.785 17.867 17.998 1.00 70.12 310 PHE A CA 1
ATOM 2355 C C . PHE A 1 310 ? -28.264 17.799 18.166 1.00 70.12 310 PHE A C 1
ATOM 2357 O O . PHE A 1 310 ? -27.715 17.881 19.264 1.00 70.12 310 PHE A O 1
ATOM 2364 N N . MET A 1 311 ? -27.573 17.656 17.037 1.00 72.94 311 MET A N 1
ATOM 2365 C CA . MET A 1 311 ? -26.116 17.622 16.952 1.00 72.94 311 MET A CA 1
ATOM 2366 C C . MET A 1 311 ? -25.640 18.748 16.036 1.00 72.94 311 MET A C 1
ATOM 2368 O O . MET A 1 311 ? -26.222 18.978 14.975 1.00 72.94 311 MET A O 1
ATOM 2372 N N . GLN A 1 312 ? -24.598 19.453 16.466 1.00 75.38 312 GLN A N 1
ATOM 2373 C CA . GLN A 1 312 ? -23.901 20.466 15.686 1.00 75.38 312 GLN A CA 1
ATOM 2374 C C . GLN A 1 312 ? -22.488 19.963 15.392 1.00 75.38 312 GLN A C 1
ATOM 2376 O O . GLN A 1 312 ? -21.803 19.493 16.299 1.00 75.38 312 GLN A O 1
ATOM 2381 N N . PHE A 1 313 ? -22.095 20.052 14.127 1.00 75.12 313 PHE A N 1
ATOM 2382 C CA . PHE A 1 313 ? -20.781 19.715 13.584 1.00 75.12 313 PHE A CA 1
ATOM 2383 C C . PHE A 1 313 ? -20.275 20.935 12.819 1.00 75.12 313 PHE A C 1
ATOM 2385 O O . PHE A 1 313 ? -21.110 21.574 12.132 1.00 75.12 313 PHE A O 1
#

Radius of gyration: 32.53 Å; Cα contacts (8 Å, |Δi|>4): 300; chains: 1; bounding box: 80×57×91 Å